Protein AF-A0A1V5V304-F1 (afdb_monomer)

Foldseek 3Di:
DLVVLVVVCVVPVQPLCSLQVVLVVCVLVVVNVSNLVSLVSSCVSVVLDLRSLQSQLCSCCQQVVNLVSNLVSLVSSQVNDDPNRHDLLSSLLSCLLVVVLVSSLVSLVVVLVVDPDPVSNVVSLVSNLLSVQSNLQVLQQVLQVVVCVVPVDGDQFSVSSCVVVSDVDQDQRSVRWHWGADPVGIATVVGPHDCVSVVSNVVNVPDPNNDPPDD

Secondary structure (DSSP, 8-state):
-HHHHHHHHHH-TT-HHHHHHHHHHHHHTT-HHHHHHHHHHHHHH-TT-HHHHHHHHHHIIIII--HHHHHHHHHHHHHS-STTPPPHHHHHHHHHHTT-HHHHHHHHHHHHHH-SSHHHHHHHHHHHHHHHHHHHHHHHHHHHHHHHHHHSS--SSHHHHHHTTSSSSPPPPTTS-EEEEETTEEEEES----THHHHHHHHHHHS-TT-----

Solvent-accessible surface area (backbone atoms only — not comparable to full-atom values): 11497 Å² total; per-residue (Å²): 114,67,68,65,46,49,51,51,41,70,78,39,55,72,51,61,64,52,26,41,56,44,20,51,52,30,41,77,69,73,37,45,71,59,14,49,56,43,28,54,52,34,34,72,61,34,78,67,43,11,54,39,26,31,48,50,9,48,46,25,31,74,74,70,66,35,22,56,59,13,16,55,24,20,45,57,0,36,75,23,73,59,97,47,27,38,51,72,66,57,24,28,49,28,14,43,49,53,67,37,41,68,61,17,42,52,53,39,53,57,48,40,74,67,41,89,47,69,67,61,27,52,53,40,52,51,50,40,38,46,49,51,52,52,45,50,33,56,52,49,35,52,35,36,52,52,43,22,74,76,69,79,43,71,60,86,40,58,64,52,35,30,77,68,66,62,34,95,60,76,80,82,45,80,86,75,42,43,74,45,58,55,96,92,40,48,47,50,45,72,77,70,78,64,64,62,49,60,48,59,50,47,54,55,76,69,48,63,88,83,63,79,78,80,128

pLDDT: mean 91.26, std 11.8, range [39.0, 98.0]

Radius of gyration: 20.98 Å; Cα contacts (8 Å, |Δi|>4): 293; chains: 1; bounding box: 51×36×59 Å

Nearest PDB structures (foldseek):
  6gmh-assembly1_Q  TM=4.542E-01  e=7.356E-02  Homo sapiens
  7xn7-assembly1_q  TM=4.681E-01  e=1.237E-01  Komagataella phaffii
  5g05-assembly1_C  TM=6.945E-01  e=1.254E+00  Homo sapiens
  8qoy-assembly1_A  TM=4.494E-01  e=3.184E-01  Actinobacillus pleuropneumoniae
  7dhg-assembly1_C  TM=3.887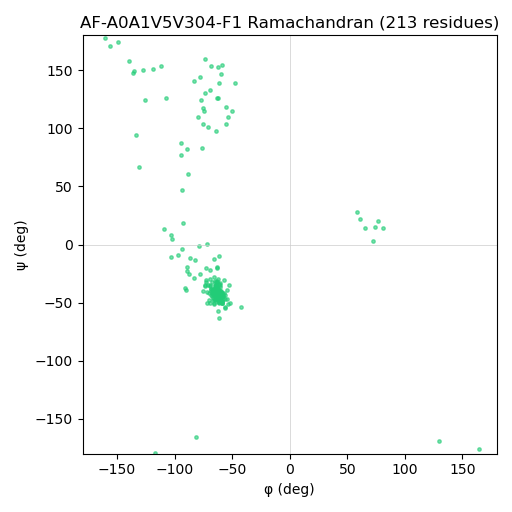E-01  e=3.338E-01  Homo sapiens

Mean predicted aligned error: 5.44 Å

Structure (mmCIF, N/CA/C/O backbone):
data_AF-A0A1V5V304-F1
#
_entry.id   AF-A0A1V5V304-F1
#
loop_
_atom_site.group_PDB
_atom_site.id
_atom_site.type_symbol
_atom_site.label_atom_id
_atom_site.label_alt_id
_atom_site.label_comp_id
_atom_site.label_asym_id
_atom_site.label_entity_id
_atom_site.label_seq_id
_atom_site.pdbx_PDB_ins_code
_atom_site.Cartn_x
_atom_site.Cartn_y
_atom_site.Cartn_z
_atom_site.occupancy
_atom_site.B_iso_or_equiv
_atom_site.auth_seq_id
_atom_site.auth_comp_id
_atom_site.auth_asym_id
_atom_site.auth_atom_id
_atom_site.pdbx_PDB_model_num
ATOM 1 N N . MET A 1 1 ? -0.910 3.419 -32.491 1.00 86.88 1 MET A N 1
ATOM 2 C CA . MET A 1 1 ? 0.316 3.890 -31.806 1.00 86.88 1 MET A CA 1
ATOM 3 C C . MET A 1 1 ? 1.169 2.722 -31.318 1.00 86.88 1 MET A C 1
ATOM 5 O O . MET A 1 1 ? 2.349 2.679 -31.651 1.00 86.88 1 MET A O 1
ATOM 9 N N . TYR A 1 2 ? 0.567 1.756 -30.618 1.00 91.44 2 TYR A N 1
ATOM 10 C CA . TYR A 1 2 ? 1.216 0.545 -30.099 1.00 91.44 2 TYR A CA 1
ATOM 11 C C . TYR A 1 2 ? 2.208 -0.142 -31.060 1.00 91.44 2 TYR A C 1
ATOM 13 O O . TYR A 1 2 ? 3.367 -0.315 -30.699 1.00 91.44 2 TYR A O 1
ATOM 21 N N . GLU A 1 3 ? 1.807 -0.468 -32.296 1.00 93.31 3 GLU A N 1
ATOM 22 C CA . GLU A 1 3 ? 2.676 -1.211 -33.230 1.00 93.31 3 GLU A CA 1
ATOM 23 C C . GLU A 1 3 ? 3.990 -0.491 -33.571 1.00 93.31 3 GLU A C 1
ATOM 25 O O . GLU A 1 3 ? 5.026 -1.137 -33.701 1.00 93.31 3 GLU A O 1
ATOM 30 N N . LEU A 1 4 ? 3.983 0.843 -33.660 1.00 92.19 4 LEU A N 1
ATOM 31 C CA . LEU A 1 4 ? 5.202 1.612 -33.936 1.00 92.19 4 LEU A CA 1
ATOM 32 C C . LEU A 1 4 ? 6.186 1.522 -32.767 1.00 92.19 4 LEU A C 1
ATOM 34 O O . LEU A 1 4 ? 7.375 1.290 -32.972 1.00 92.19 4 LEU A O 1
ATOM 38 N N . ILE A 1 5 ? 5.683 1.656 -31.538 1.00 92.56 5 ILE A N 1
ATOM 39 C CA . ILE A 1 5 ? 6.494 1.505 -30.324 1.00 92.56 5 ILE A CA 1
ATOM 40 C C . ILE A 1 5 ? 7.006 0.067 -30.220 1.00 92.56 5 ILE A C 1
ATOM 42 O O . ILE A 1 5 ? 8.185 -0.163 -29.959 1.00 92.56 5 ILE A O 1
ATOM 46 N N . ARG A 1 6 ? 6.139 -0.912 -30.492 1.00 92.25 6 ARG A N 1
ATOM 47 C CA . ARG A 1 6 ? 6.492 -2.329 -30.467 1.00 92.25 6 ARG A CA 1
ATOM 48 C C . ARG A 1 6 ? 7.610 -2.654 -31.460 1.00 92.25 6 ARG A C 1
ATOM 50 O O . ARG A 1 6 ? 8.532 -3.380 -31.099 1.00 92.25 6 ARG A O 1
ATOM 57 N N . MET A 1 7 ? 7.601 -2.082 -32.664 1.00 95.44 7 MET A N 1
ATOM 58 C CA . MET A 1 7 ? 8.709 -2.240 -33.617 1.00 95.44 7 MET A CA 1
ATOM 59 C C . MET A 1 7 ? 10.042 -1.745 -33.045 1.00 95.44 7 MET A C 1
ATOM 61 O O . MET A 1 7 ? 11.044 -2.443 -33.181 1.00 95.44 7 MET A O 1
ATOM 65 N N . VAL A 1 8 ? 10.060 -0.602 -32.348 1.00 95.25 8 VAL A N 1
ATOM 66 C CA . VAL A 1 8 ? 11.274 -0.109 -31.668 1.00 95.25 8 VAL A CA 1
ATOM 67 C C . VAL A 1 8 ? 11.771 -1.128 -30.641 1.0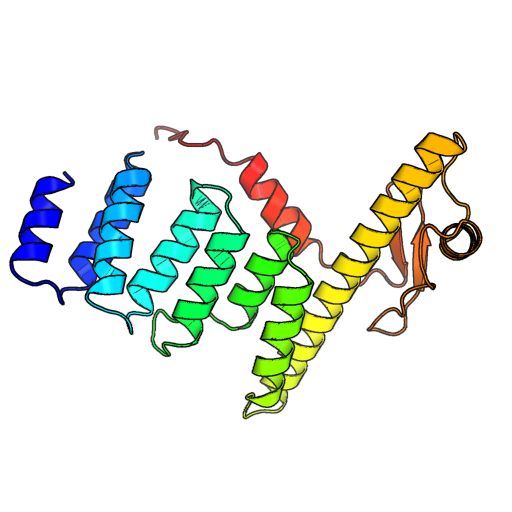0 95.25 8 VAL A C 1
ATOM 69 O O . VAL A 1 8 ? 12.955 -1.446 -30.631 1.00 95.25 8 VAL A O 1
ATOM 72 N N . THR A 1 9 ? 10.872 -1.709 -29.841 1.00 95.19 9 THR A N 1
ATOM 73 C CA . THR A 1 9 ? 11.240 -2.722 -28.831 1.00 95.19 9 THR A CA 1
ATOM 74 C C . THR A 1 9 ? 11.689 -4.061 -29.422 1.00 95.19 9 THR A C 1
ATOM 76 O O . THR A 1 9 ? 12.387 -4.820 -28.763 1.00 95.19 9 THR A O 1
ATOM 79 N N . ILE A 1 10 ? 11.304 -4.373 -30.664 1.00 95.62 10 ILE A N 1
ATOM 80 C CA . ILE A 1 10 ? 11.817 -5.547 -31.384 1.00 95.62 10 ILE A CA 1
ATOM 81 C C . ILE A 1 10 ? 13.243 -5.281 -31.878 1.00 95.62 10 ILE A C 1
ATOM 83 O O . ILE A 1 10 ? 14.080 -6.179 -31.828 1.00 95.62 10 ILE A O 1
ATOM 87 N N . LEU A 1 11 ? 13.515 -4.062 -32.356 1.00 97.19 11 LEU A N 1
ATOM 88 C CA . LEU A 1 11 ? 14.837 -3.662 -32.841 1.00 97.19 11 LEU A CA 1
ATOM 89 C C . LEU A 1 11 ? 15.856 -3.542 -31.702 1.00 97.19 11 LEU A C 1
ATOM 91 O O . LEU A 1 11 ? 16.985 -3.999 -31.853 1.00 97.19 11 LEU A O 1
ATOM 95 N N . ASP A 1 12 ? 15.450 -2.964 -30.572 1.00 97.44 12 ASP A N 1
ATOM 96 C CA . ASP A 1 12 ? 16.246 -2.907 -29.346 1.00 97.44 12 ASP A CA 1
ATOM 97 C C . ASP A 1 12 ? 15.388 -3.298 -28.127 1.00 97.44 12 ASP A C 1
ATOM 99 O O . ASP A 1 12 ? 14.716 -2.452 -27.523 1.00 97.44 12 ASP A O 1
ATOM 103 N N . PRO A 1 13 ? 15.416 -4.584 -27.727 1.00 97.50 13 PRO A N 1
ATOM 104 C CA . PRO A 1 13 ? 14.671 -5.068 -26.568 1.00 97.50 13 PRO A CA 1
ATOM 105 C C . PRO A 1 13 ? 15.101 -4.447 -25.239 1.00 97.50 13 PRO A C 1
ATOM 107 O O . PRO A 1 13 ? 14.323 -4.495 -24.281 1.00 97.50 13 PRO A O 1
ATOM 110 N N . THR A 1 14 ? 16.301 -3.865 -25.169 1.00 97.00 14 THR A N 1
ATOM 111 C CA . THR A 1 14 ? 16.865 -3.279 -23.946 1.00 97.00 14 THR A CA 1
ATOM 112 C C . THR A 1 14 ? 16.587 -1.785 -23.801 1.00 97.00 14 THR A C 1
ATOM 114 O O . THR A 1 14 ? 16.904 -1.179 -22.778 1.00 97.00 14 THR A O 1
ATOM 117 N N . PHE A 1 15 ? 15.952 -1.168 -24.800 1.00 97.12 15 PHE A N 1
ATOM 118 C CA . PHE A 1 15 ? 15.656 0.257 -24.779 1.00 97.12 15 PHE A CA 1
ATOM 119 C C . PHE A 1 15 ? 14.468 0.588 -23.858 1.00 97.12 15 PHE A C 1
ATOM 121 O O . PHE A 1 15 ? 13.326 0.751 -24.295 1.00 97.12 15 PHE A O 1
ATOM 128 N N . GLU A 1 16 ? 14.744 0.713 -22.556 1.00 96.12 16 GLU A N 1
ATOM 129 C CA . GLU A 1 16 ? 13.742 0.897 -21.493 1.00 96.12 16 GLU A CA 1
ATOM 130 C C . GLU A 1 16 ? 12.767 2.065 -21.740 1.00 96.12 16 GLU A C 1
ATOM 132 O O . GLU A 1 16 ? 11.582 1.970 -21.416 1.00 96.12 16 GLU A O 1
ATOM 137 N N . TYR A 1 17 ? 13.236 3.159 -22.350 1.00 96.75 17 TYR A N 1
ATOM 138 C CA . TYR A 1 17 ? 12.421 4.349 -22.613 1.00 96.75 17 TYR A CA 1
ATOM 139 C C . TYR A 1 17 ? 11.268 4.100 -23.589 1.00 96.75 17 TYR A C 1
ATOM 141 O O . TYR A 1 17 ? 10.221 4.735 -23.443 1.00 96.75 17 TYR A O 1
ATOM 149 N N . ALA A 1 18 ? 11.419 3.177 -24.547 1.00 97.19 18 ALA A N 1
ATOM 150 C CA . ALA A 1 18 ? 10.323 2.811 -25.443 1.00 97.19 18 ALA A CA 1
ATOM 151 C C . ALA A 1 18 ? 9.185 2.127 -24.677 1.00 97.19 18 ALA A C 1
ATOM 153 O O . ALA A 1 18 ? 8.018 2.428 -24.923 1.00 97.19 18 ALA A O 1
ATOM 154 N N . TYR A 1 19 ? 9.512 1.272 -23.705 1.00 97.69 19 TYR A N 1
ATOM 155 C CA . TYR A 1 19 ? 8.509 0.649 -22.845 1.00 97.69 19 TYR A CA 1
ATOM 156 C C . TYR A 1 19 ? 7.888 1.662 -21.888 1.00 97.69 19 TYR A C 1
ATOM 158 O O . TYR A 1 19 ? 6.666 1.738 -21.806 1.00 97.69 19 TYR A O 1
ATOM 166 N N . TYR A 1 20 ? 8.706 2.472 -21.206 1.00 96.81 20 TYR A N 1
ATOM 167 C CA . TYR A 1 20 ? 8.228 3.453 -20.230 1.00 96.81 20 TYR A CA 1
ATOM 168 C C . TYR A 1 20 ? 7.317 4.501 -20.874 1.00 96.81 20 TYR A C 1
ATOM 170 O O . TYR A 1 20 ? 6.128 4.550 -20.577 1.00 96.81 20 TYR A O 1
ATOM 178 N N . TYR A 1 21 ? 7.834 5.307 -21.806 1.00 96.69 21 TYR A N 1
ATOM 179 C CA . TYR A 1 21 ? 7.033 6.373 -22.412 1.00 96.69 21 TYR A CA 1
ATOM 180 C C . TYR A 1 21 ? 5.928 5.817 -23.302 1.00 96.69 21 TYR A C 1
ATOM 182 O O . TYR A 1 21 ? 4.834 6.375 -23.330 1.00 96.69 21 TYR A O 1
ATOM 190 N N . GLY A 1 22 ? 6.193 4.710 -23.997 1.00 96.94 22 GLY A N 1
ATOM 191 C CA . GLY A 1 22 ? 5.198 4.064 -24.836 1.00 96.94 22 GLY A CA 1
ATOM 192 C C . GLY A 1 22 ? 3.991 3.587 -24.042 1.00 96.94 22 GLY A C 1
ATOM 193 O O . GLY A 1 22 ? 2.866 3.928 -24.391 1.00 96.94 22 GLY A O 1
ATOM 194 N N . SER A 1 23 ? 4.209 2.855 -22.948 1.00 96.75 23 SER A N 1
ATOM 195 C CA . SER A 1 23 ? 3.108 2.386 -22.097 1.00 96.75 23 SER A CA 1
ATOM 196 C C . SER A 1 23 ? 2.388 3.535 -21.403 1.00 96.75 23 SER A C 1
ATOM 198 O O . SER A 1 23 ? 1.163 3.536 -21.368 1.00 96.75 23 SER A O 1
ATOM 200 N N . THR A 1 24 ? 3.110 4.558 -20.941 1.00 95.69 24 THR A N 1
ATOM 201 C CA . THR A 1 24 ? 2.491 5.748 -20.351 1.00 95.69 24 THR A CA 1
ATOM 202 C C . THR A 1 24 ? 1.552 6.428 -21.340 1.00 95.69 24 THR A C 1
ATOM 204 O O . THR A 1 24 ? 0.394 6.664 -21.008 1.00 95.69 24 THR A O 1
ATOM 207 N N . LEU A 1 25 ? 2.002 6.697 -22.570 1.00 95.75 25 LEU A N 1
ATOM 208 C CA . LEU A 1 25 ? 1.153 7.306 -23.600 1.00 95.75 25 LEU A CA 1
ATOM 209 C C . LEU A 1 25 ? -0.077 6.446 -23.908 1.00 95.75 25 LEU A C 1
ATOM 211 O O . LEU A 1 25 ? -1.182 6.976 -23.952 1.00 95.75 25 LEU A O 1
ATOM 215 N N . LEU A 1 26 ? 0.099 5.129 -24.049 1.00 95.69 26 LEU A N 1
ATOM 216 C CA . LEU A 1 26 ? -1.009 4.192 -24.269 1.00 95.69 26 LEU A CA 1
ATOM 217 C C . LEU A 1 26 ? -2.030 4.238 -23.122 1.00 95.69 26 LEU A C 1
ATOM 219 O O . LEU A 1 26 ? -3.227 4.296 -23.379 1.00 95.69 26 LEU A O 1
ATOM 223 N N . ALA A 1 27 ? -1.581 4.271 -21.865 1.00 94.06 27 ALA A N 1
ATOM 224 C CA . ALA A 1 27 ? -2.473 4.337 -20.708 1.00 94.06 27 ALA A CA 1
ATOM 225 C C . ALA A 1 27 ? -3.297 5.639 -20.677 1.00 94.06 27 ALA A C 1
ATOM 227 O O . ALA A 1 27 ? -4.497 5.605 -20.405 1.00 94.06 27 ALA A O 1
ATOM 228 N N . TRP A 1 28 ? -2.678 6.778 -21.009 1.00 92.81 28 TRP A N 1
ATOM 229 C CA . TRP A 1 28 ? -3.361 8.077 -21.094 1.00 92.81 28 TRP A CA 1
ATOM 230 C C . TRP A 1 28 ? -4.288 8.223 -22.309 1.00 92.81 28 TRP A C 1
ATOM 232 O O . TRP A 1 28 ? -5.179 9.075 -22.285 1.00 92.81 28 TRP A O 1
ATOM 242 N N . ASP A 1 29 ? -4.095 7.407 -23.344 1.00 93.81 29 ASP A N 1
ATOM 243 C CA . ASP A 1 29 ? -4.989 7.286 -24.501 1.00 93.81 29 ASP A CA 1
ATOM 244 C C . ASP A 1 29 ? -6.032 6.165 -24.326 1.00 93.81 29 ASP A C 1
ATOM 246 O O . ASP A 1 29 ? -6.646 5.727 -25.295 1.00 93.81 29 ASP A O 1
ATOM 250 N N . GLU A 1 30 ? -6.267 5.723 -23.084 1.00 91.62 30 GLU A N 1
ATOM 251 C CA . GLU A 1 30 ? -7.270 4.711 -22.714 1.00 91.62 30 GLU A CA 1
ATOM 252 C C . GLU A 1 30 ? -6.985 3.298 -23.277 1.00 91.62 30 GLU A C 1
ATOM 254 O O . GLU A 1 30 ? -7.821 2.400 -23.189 1.00 91.62 30 GLU A O 1
ATOM 259 N N . GLU A 1 31 ? -5.767 3.040 -23.765 1.00 95.50 31 GLU A N 1
ATOM 260 C CA . GLU A 1 31 ? -5.283 1.730 -24.226 1.00 95.50 31 GLU A CA 1
ATOM 261 C C . GLU A 1 31 ? -4.555 0.965 -23.097 1.00 95.50 31 GLU A C 1
ATOM 263 O O . GLU A 1 31 ? -3.457 0.429 -23.278 1.00 95.50 31 GLU A O 1
ATOM 268 N N . LEU A 1 32 ? -5.157 0.909 -21.901 1.00 95.00 32 LEU A N 1
ATOM 269 C CA . LEU A 1 32 ? -4.506 0.408 -20.680 1.00 95.00 32 LEU A CA 1
ATOM 270 C C . LEU A 1 32 ? -3.980 -1.032 -20.808 1.00 95.00 32 LEU A C 1
ATOM 272 O O . LEU A 1 32 ? -2.863 -1.319 -20.387 1.00 95.00 32 LEU A O 1
ATOM 276 N N . GLU A 1 33 ? -4.735 -1.938 -21.428 1.00 96.31 33 GLU A N 1
ATOM 277 C CA . GLU A 1 33 ? -4.287 -3.328 -21.602 1.00 96.31 33 GLU A CA 1
ATOM 278 C C . GLU A 1 33 ? -3.049 -3.434 -22.505 1.00 96.31 33 GLU A C 1
ATOM 280 O O . GLU A 1 33 ? -2.144 -4.227 -22.239 1.00 96.31 33 GLU A O 1
ATOM 285 N N . LEU A 1 34 ? -2.955 -2.591 -23.540 1.00 97.44 34 LEU A N 1
ATOM 286 C CA . LEU A 1 34 ? -1.771 -2.529 -24.399 1.00 97.44 34 LEU A CA 1
ATOM 287 C C . LEU A 1 34 ? -0.583 -1.899 -23.667 1.00 97.44 34 LEU A C 1
ATOM 289 O O . LEU A 1 34 ? 0.555 -2.329 -23.871 1.00 97.44 34 LEU A O 1
ATOM 293 N N . ALA A 1 35 ? -0.837 -0.925 -22.790 1.00 97.44 35 ALA A N 1
ATOM 294 C CA . ALA A 1 35 ? 0.179 -0.345 -21.919 1.00 97.44 35 ALA A CA 1
ATOM 295 C C . ALA A 1 35 ? 0.793 -1.394 -20.978 1.00 97.44 35 ALA A C 1
ATOM 297 O O . ALA A 1 35 ? 2.021 -1.493 -20.896 1.00 97.44 35 ALA A O 1
ATOM 298 N N . PHE A 1 36 ? -0.041 -2.215 -20.327 1.00 97.69 36 PHE A N 1
ATOM 299 C CA . PHE A 1 36 ? 0.414 -3.332 -19.492 1.00 97.69 36 PHE A CA 1
ATOM 300 C C . PHE A 1 36 ? 1.181 -4.366 -20.309 1.00 97.69 36 PHE A C 1
ATOM 302 O O . PHE A 1 36 ? 2.311 -4.696 -19.957 1.00 97.69 36 PHE A O 1
ATOM 309 N N . LEU A 1 37 ? 0.631 -4.807 -21.445 1.00 97.38 37 LEU A N 1
ATOM 310 C CA . LEU A 1 37 ? 1.288 -5.782 -22.316 1.00 97.38 37 LEU A CA 1
ATOM 311 C C . LEU A 1 37 ? 2.686 -5.316 -22.751 1.00 97.38 37 LEU A C 1
ATOM 313 O O . LEU A 1 37 ? 3.637 -6.104 -22.742 1.00 97.38 37 LEU A O 1
ATOM 317 N N . LEU A 1 38 ? 2.818 -4.039 -23.124 1.00 98.00 38 LEU A N 1
ATOM 318 C CA . LEU A 1 38 ? 4.097 -3.443 -23.501 1.00 98.00 38 LEU A CA 1
ATOM 319 C C . LEU A 1 38 ? 5.060 -3.397 -22.310 1.00 98.00 38 LEU A C 1
ATOM 321 O O . LEU A 1 38 ? 6.194 -3.856 -22.429 1.00 98.00 38 LEU A O 1
ATOM 325 N N . SER A 1 39 ? 4.625 -2.873 -21.164 1.00 97.56 39 SER A N 1
ATOM 326 C CA . SER A 1 39 ? 5.486 -2.731 -19.986 1.00 97.56 39 SER A CA 1
ATOM 327 C C . SER A 1 39 ? 5.914 -4.065 -19.384 1.00 97.56 39 SER A C 1
ATOM 329 O O . SER A 1 39 ? 7.074 -4.214 -19.012 1.00 97.56 39 SER A O 1
ATOM 331 N N . GLU A 1 40 ? 5.041 -5.068 -19.336 1.00 97.69 40 GLU A N 1
ATOM 332 C CA . GLU A 1 40 ? 5.411 -6.414 -18.892 1.00 97.69 40 GLU A CA 1
ATOM 333 C C . GLU A 1 40 ? 6.433 -7.061 -19.830 1.00 97.69 40 GLU A C 1
ATOM 335 O O . GLU A 1 40 ? 7.367 -7.720 -19.370 1.00 97.69 40 GLU A O 1
ATOM 340 N N . ALA A 1 41 ? 6.296 -6.864 -21.147 1.00 97.62 41 ALA A N 1
ATOM 341 C CA . ALA A 1 41 ? 7.326 -7.281 -22.096 1.00 97.62 41 ALA A CA 1
ATOM 342 C C . ALA A 1 41 ? 8.648 -6.544 -21.833 1.00 97.62 41 ALA A C 1
ATOM 344 O O . ALA A 1 41 ? 9.709 -7.170 -21.826 1.00 97.62 41 ALA A O 1
ATOM 345 N N . GLY A 1 42 ? 8.571 -5.248 -21.529 1.00 97.38 42 GLY A N 1
ATOM 346 C CA . GLY A 1 42 ? 9.708 -4.435 -21.116 1.00 97.38 42 GLY A CA 1
ATOM 347 C C . GLY A 1 42 ? 10.407 -4.975 -19.880 1.00 97.38 42 GLY A C 1
ATOM 348 O O . GLY A 1 42 ? 11.625 -5.120 -19.901 1.00 97.38 42 GLY A O 1
ATOM 349 N N . LEU A 1 43 ? 9.658 -5.341 -18.839 1.00 96.81 43 LEU A N 1
ATOM 350 C CA . LEU A 1 43 ? 10.210 -5.885 -17.600 1.00 96.81 43 LEU A CA 1
ATOM 351 C C . LEU A 1 43 ? 10.800 -7.287 -17.808 1.00 96.81 43 LEU A C 1
ATOM 353 O O . LEU A 1 43 ? 11.836 -7.598 -17.231 1.00 96.81 43 LEU A O 1
ATOM 357 N N . ARG A 1 44 ? 10.209 -8.121 -18.676 1.00 97.31 44 ARG A N 1
ATOM 358 C CA . ARG A 1 44 ? 10.805 -9.415 -19.066 1.00 97.31 44 ARG A CA 1
ATOM 359 C C . ARG A 1 44 ? 12.157 -9.238 -19.760 1.00 97.31 44 ARG A C 1
ATOM 361 O O . ARG A 1 44 ? 13.085 -9.986 -19.467 1.00 97.31 44 ARG A O 1
ATOM 368 N N . ASN A 1 45 ? 12.272 -8.252 -20.648 1.00 97.62 45 ASN A N 1
ATOM 369 C CA . ASN A 1 45 ? 13.521 -7.956 -21.356 1.00 97.62 45 ASN A CA 1
ATOM 370 C C . ASN A 1 45 ? 14.533 -7.194 -20.482 1.00 97.62 45 ASN A C 1
ATOM 372 O O . ASN A 1 45 ? 15.737 -7.305 -20.696 1.00 97.62 45 ASN A O 1
ATOM 376 N N . ASN A 1 46 ? 14.051 -6.458 -19.477 1.00 96.56 46 ASN A N 1
ATOM 377 C CA . ASN A 1 46 ? 14.839 -5.603 -18.590 1.00 96.56 46 ASN A CA 1
ATOM 378 C C . ASN A 1 46 ? 14.479 -5.882 -17.116 1.00 96.56 46 ASN A C 1
ATOM 380 O O . ASN A 1 46 ? 13.934 -5.009 -16.437 1.00 96.56 46 ASN A O 1
ATOM 384 N N . PRO A 1 47 ? 14.790 -7.078 -16.575 1.00 95.69 47 PRO A N 1
ATOM 385 C CA . PRO A 1 47 ? 14.294 -7.530 -15.265 1.00 95.69 47 PRO A CA 1
ATOM 386 C C . PRO A 1 47 ? 14.800 -6.713 -14.070 1.00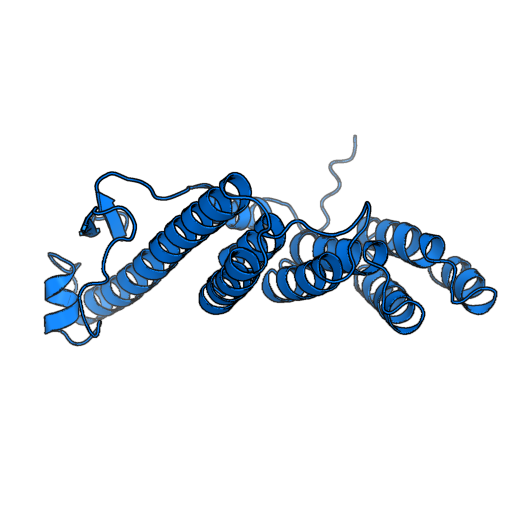 95.69 47 PRO A C 1
ATOM 388 O O . PRO A 1 47 ? 14.287 -6.860 -12.963 1.00 95.69 47 PRO A O 1
ATOM 391 N N . LYS A 1 48 ? 15.807 -5.857 -14.281 1.00 95.44 48 LYS A N 1
ATOM 392 C CA . LYS A 1 48 ? 16.353 -4.945 -13.268 1.00 95.44 48 LYS A CA 1
ATOM 393 C C . LYS A 1 48 ? 15.903 -3.491 -13.442 1.00 95.44 48 LYS A C 1
ATOM 395 O O . LYS A 1 48 ? 16.427 -2.605 -12.773 1.00 95.44 48 LYS A O 1
ATOM 400 N N . SER A 1 49 ? 14.969 -3.222 -14.355 1.00 96.38 49 SER A N 1
ATOM 401 C CA . SER A 1 49 ? 14.486 -1.866 -14.603 1.00 96.38 49 SER A CA 1
ATOM 402 C C . SER A 1 49 ? 13.540 -1.410 -13.494 1.00 96.38 49 SER A C 1
ATOM 404 O O . SER A 1 49 ? 12.358 -1.761 -13.472 1.00 96.38 49 SER A O 1
ATOM 406 N N . ALA A 1 50 ? 14.048 -0.557 -12.604 1.00 97.00 50 ALA A N 1
ATOM 407 C CA . ALA A 1 50 ? 13.218 0.169 -11.645 1.00 97.00 50 ALA A CA 1
ATOM 408 C C . ALA A 1 50 ? 12.214 1.091 -12.355 1.00 97.00 50 ALA A C 1
ATOM 410 O O . ALA A 1 50 ? 11.092 1.264 -11.901 1.00 97.00 50 ALA A O 1
ATOM 411 N N . MET A 1 51 ? 12.605 1.656 -13.503 1.00 96.62 51 MET A N 1
ATOM 412 C CA . MET A 1 51 ? 11.781 2.592 -14.266 1.00 96.62 51 MET A CA 1
ATOM 413 C C . MET A 1 51 ? 10.514 1.925 -14.808 1.00 96.62 51 MET A C 1
ATOM 415 O 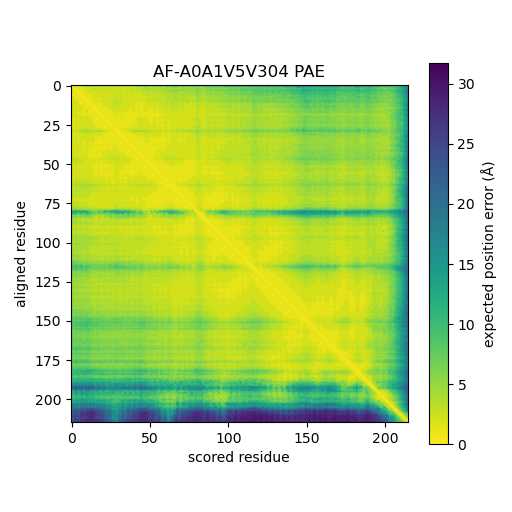O . MET A 1 51 ? 9.416 2.453 -14.635 1.00 96.62 51 MET A O 1
ATOM 419 N N . ILE A 1 52 ? 10.650 0.752 -15.429 1.00 97.56 52 ILE A N 1
ATOM 420 C CA . ILE A 1 52 ? 9.505 0.005 -15.960 1.00 97.56 52 ILE A CA 1
ATOM 421 C C . ILE A 1 52 ? 8.641 -0.528 -14.812 1.00 97.56 52 ILE A C 1
ATOM 423 O O . ILE A 1 52 ? 7.420 -0.400 -14.867 1.00 97.56 52 ILE A O 1
ATOM 427 N N . ALA A 1 53 ? 9.254 -1.069 -13.752 1.00 97.94 53 ALA A N 1
ATOM 428 C CA . ALA A 1 53 ? 8.521 -1.557 -12.584 1.00 97.94 53 ALA A CA 1
ATOM 429 C C . ALA A 1 53 ? 7.744 -0.432 -11.872 1.00 97.94 53 ALA A C 1
ATOM 431 O O . ALA A 1 53 ? 6.565 -0.593 -11.572 1.00 97.94 53 ALA A O 1
ATOM 432 N N . SER A 1 54 ? 8.355 0.739 -11.676 1.00 97.12 54 SER A N 1
ATOM 433 C CA . SER A 1 54 ? 7.684 1.915 -11.108 1.00 97.12 54 SER A CA 1
ATOM 434 C C . SER A 1 54 ? 6.510 2.369 -11.980 1.00 97.12 54 SER A C 1
ATOM 436 O O . SER A 1 54 ? 5.438 2.668 -11.459 1.00 97.12 54 SER A O 1
ATOM 438 N N . ASN A 1 55 ? 6.651 2.338 -13.310 1.00 97.31 55 ASN A N 1
ATOM 439 C CA . ASN A 1 55 ? 5.542 2.679 -14.200 1.00 97.31 55 ASN A CA 1
ATOM 440 C C . ASN A 1 55 ? 4.395 1.667 -14.131 1.00 97.31 55 ASN A C 1
ATOM 442 O O . ASN A 1 55 ? 3.231 2.057 -14.114 1.00 97.31 55 ASN A O 1
ATOM 446 N N . LEU A 1 56 ? 4.711 0.369 -14.068 1.00 97.94 56 LEU A N 1
ATOM 447 C CA . LEU A 1 56 ? 3.712 -0.681 -13.853 1.00 97.94 56 LEU A CA 1
ATOM 448 C C . LEU A 1 56 ? 2.977 -0.476 -12.530 1.00 97.94 56 LEU A C 1
ATOM 450 O O . LEU A 1 56 ? 1.751 -0.561 -12.515 1.00 97.94 56 LEU A O 1
ATOM 454 N N . SER A 1 57 ? 3.691 -0.133 -11.454 1.00 97.62 57 SER A N 1
ATOM 455 C CA . SER A 1 57 ? 3.076 0.236 -10.175 1.00 97.62 57 SER A CA 1
ATOM 456 C C . SER A 1 57 ? 2.103 1.400 -10.340 1.00 97.62 57 SER A C 1
ATOM 458 O O . SER A 1 57 ? 0.917 1.257 -10.032 1.00 97.62 57 SER A O 1
ATOM 460 N N . PHE A 1 58 ? 2.579 2.510 -10.913 1.00 95.69 58 PHE A N 1
ATOM 461 C CA . PHE A 1 58 ? 1.770 3.698 -11.162 1.00 95.69 58 PHE A CA 1
ATOM 462 C C . PHE A 1 58 ? 0.502 3.368 -11.941 1.00 95.69 58 PHE A C 1
ATOM 464 O O . PHE A 1 58 ? -0.594 3.699 -11.500 1.00 95.69 58 PHE A O 1
ATOM 471 N N . MET A 1 59 ? 0.622 2.667 -13.070 1.00 96.06 59 MET A N 1
ATOM 472 C CA . MET A 1 59 ? -0.539 2.334 -13.890 1.00 96.06 59 MET A CA 1
ATOM 473 C C . MET A 1 59 ? -1.527 1.407 -13.170 1.00 96.06 59 MET A C 1
ATOM 475 O O . MET A 1 59 ? -2.739 1.545 -13.353 1.00 96.06 59 MET A O 1
ATOM 479 N N . SER A 1 60 ? -1.016 0.493 -12.341 1.00 95.50 60 SER A N 1
ATOM 480 C CA . SER A 1 60 ? -1.813 -0.451 -11.549 1.00 95.50 60 SER A CA 1
ATOM 481 C C . SER A 1 60 ? -2.708 0.270 -10.563 1.00 95.50 60 SER A C 1
ATOM 483 O O . SER A 1 60 ? -3.932 0.141 -10.643 1.00 95.50 60 SER A O 1
ATOM 485 N N . TYR A 1 61 ? -2.129 1.087 -9.683 1.00 92.88 61 TYR A N 1
ATOM 486 C CA . TYR A 1 61 ? -2.962 1.799 -8.731 1.00 92.88 61 TYR A CA 1
ATOM 487 C C . TYR A 1 61 ? -3.751 2.896 -9.450 1.00 92.88 61 TYR A C 1
ATOM 489 O O . TYR A 1 61 ? -4.967 2.920 -9.332 1.00 92.88 61 TYR A O 1
ATOM 497 N N . TYR A 1 62 ? -3.125 3.755 -10.256 1.00 91.50 62 TYR A N 1
ATOM 498 C CA . TYR A 1 62 ? -3.762 4.974 -10.763 1.00 91.50 62 TYR A CA 1
ATOM 499 C C . TYR A 1 62 ? -4.880 4.719 -11.783 1.00 91.50 62 TYR A C 1
ATOM 501 O O . TYR A 1 62 ? -5.975 5.258 -11.629 1.00 91.50 62 TYR A O 1
ATOM 509 N N . PHE A 1 63 ? -4.635 3.909 -12.821 1.00 91.50 63 PHE A N 1
ATOM 510 C CA . PHE A 1 63 ? -5.628 3.683 -13.882 1.00 91.50 63 PHE A CA 1
ATOM 511 C C . PHE A 1 63 ? -6.548 2.498 -13.589 1.00 91.50 63 PHE A C 1
ATOM 513 O O . PHE A 1 63 ? -7.743 2.559 -13.888 1.00 91.50 63 PHE A O 1
ATOM 520 N N . ARG A 1 64 ? -6.009 1.408 -13.026 1.00 89.81 64 ARG A N 1
ATOM 521 C CA . ARG A 1 64 ? -6.784 0.181 -12.777 1.00 89.81 64 ARG A CA 1
ATOM 522 C C . ARG A 1 64 ? -7.467 0.175 -11.404 1.00 89.81 64 ARG A C 1
ATOM 524 O O . ARG A 1 64 ? -8.484 -0.501 -11.251 1.00 89.81 64 ARG A O 1
ATOM 531 N N . GLY A 1 65 ? -6.970 0.953 -10.441 1.00 90.25 65 GLY A N 1
ATOM 532 C CA . GLY A 1 65 ? -7.424 0.914 -9.046 1.00 90.25 65 GLY A CA 1
ATOM 533 C C . GLY A 1 65 ? -6.927 -0.316 -8.283 1.00 90.25 65 GLY A C 1
ATOM 534 O O . GLY A 1 65 ? -7.469 -0.657 -7.233 1.00 90.25 65 GLY A O 1
ATOM 535 N N . ASP A 1 66 ? -5.927 -1.009 -8.830 1.00 93.50 66 ASP A N 1
ATOM 536 C CA . ASP A 1 66 ? -5.370 -2.240 -8.282 1.00 93.50 66 ASP A CA 1
ATOM 537 C C . ASP A 1 66 ? -4.152 -1.915 -7.409 1.00 93.50 66 ASP A C 1
ATOM 539 O O . ASP A 1 66 ? -3.008 -1.844 -7.867 1.00 93.50 66 ASP A O 1
ATOM 543 N N . TRP A 1 67 ? -4.432 -1.646 -6.136 1.00 93.62 67 TRP A N 1
ATOM 544 C CA . TRP A 1 67 ? -3.429 -1.304 -5.130 1.00 93.62 67 TRP A CA 1
ATOM 545 C C . TRP A 1 67 ? -2.497 -2.466 -4.790 1.00 93.62 67 TRP A C 1
ATOM 547 O O . TRP A 1 67 ? -1.330 -2.235 -4.488 1.00 93.62 67 TRP A O 1
ATOM 557 N N . GLU A 1 68 ? -2.997 -3.702 -4.845 1.00 92.88 68 GLU A N 1
ATOM 558 C CA . GLU A 1 68 ? -2.198 -4.898 -4.578 1.00 92.88 68 GLU A CA 1
ATOM 559 C C . GLU A 1 68 ? -1.127 -5.070 -5.653 1.00 92.88 68 GLU A C 1
ATOM 561 O O . GLU A 1 68 ? 0.063 -5.156 -5.342 1.00 92.88 68 GLU A O 1
ATOM 566 N N . MET A 1 69 ? -1.537 -5.018 -6.922 1.00 95.81 69 MET A N 1
ATOM 567 C CA . MET A 1 69 ? -0.613 -5.066 -8.050 1.00 95.81 69 MET A CA 1
ATOM 568 C C . MET A 1 69 ? 0.318 -3.843 -8.064 1.00 95.81 69 MET A C 1
ATOM 570 O O . MET A 1 69 ? 1.506 -3.976 -8.366 1.00 95.81 69 MET A O 1
ATOM 574 N N . GLY A 1 70 ? -0.189 -2.667 -7.674 1.00 96.88 70 GLY A N 1
ATOM 575 C CA . GLY A 1 70 ? 0.616 -1.462 -7.458 1.00 96.88 70 GLY A CA 1
ATOM 576 C C . GLY A 1 70 ? 1.747 -1.686 -6.453 1.00 96.88 70 GLY A C 1
ATOM 577 O O . GLY A 1 70 ? 2.915 -1.481 -6.782 1.00 96.88 70 GLY A O 1
ATOM 578 N N . GLY A 1 71 ? 1.416 -2.176 -5.255 1.00 97.19 71 GLY A N 1
ATOM 579 C CA . GLY A 1 71 ? 2.389 -2.501 -4.209 1.00 97.19 71 GLY A CA 1
ATOM 580 C C . GLY A 1 71 ? 3.424 -3.528 -4.671 1.00 97.19 71 GLY A C 1
ATOM 581 O O . GLY A 1 71 ? 4.622 -3.307 -4.501 1.00 97.19 71 GLY A O 1
ATOM 582 N N . MET A 1 72 ? 2.991 -4.590 -5.359 1.00 97.38 72 MET A N 1
ATOM 583 C CA . MET A 1 72 ? 3.885 -5.626 -5.891 1.00 97.38 72 MET A CA 1
ATOM 584 C C . MET A 1 72 ? 4.925 -5.058 -6.869 1.00 97.38 72 MET A C 1
ATOM 586 O O . MET A 1 72 ? 6.120 -5.345 -6.755 1.00 97.38 72 MET A O 1
ATOM 590 N N . TYR A 1 73 ? 4.506 -4.241 -7.839 1.00 97.81 73 TYR A N 1
ATOM 591 C CA . TYR A 1 73 ? 5.443 -3.641 -8.791 1.00 97.81 73 TYR A CA 1
ATOM 592 C C . TYR A 1 73 ? 6.306 -2.542 -8.163 1.00 97.81 73 TYR A C 1
ATOM 594 O O . TYR A 1 73 ? 7.474 -2.405 -8.539 1.00 97.81 73 TYR A O 1
ATOM 602 N N . ALA A 1 74 ? 5.781 -1.799 -7.184 1.00 97.81 74 ALA A N 1
ATOM 603 C CA . ALA A 1 74 ? 6.570 -0.842 -6.412 1.00 97.81 74 ALA A CA 1
ATOM 604 C C . ALA A 1 74 ? 7.676 -1.566 -5.641 1.00 97.81 74 ALA A C 1
ATOM 606 O O . ALA A 1 74 ? 8.816 -1.112 -5.621 1.00 97.81 74 ALA A O 1
ATOM 607 N N . GLU A 1 75 ? 7.381 -2.731 -5.071 1.00 97.19 75 GLU A N 1
ATOM 608 C CA . GLU A 1 75 ? 8.368 -3.550 -4.378 1.00 97.19 75 GLU A CA 1
ATOM 609 C C . GLU A 1 75 ? 9.458 -4.058 -5.337 1.00 97.19 75 GLU A C 1
ATOM 611 O O . GLU A 1 75 ? 10.649 -3.977 -5.028 1.00 97.19 75 GLU A O 1
ATOM 616 N N . ILE A 1 76 ? 9.083 -4.517 -6.539 1.00 96.50 76 ILE A N 1
ATOM 617 C CA . ILE A 1 76 ? 10.049 -4.874 -7.595 1.00 96.50 76 ILE A CA 1
ATOM 618 C C . ILE A 1 76 ? 10.920 -3.664 -7.960 1.00 96.50 76 ILE A C 1
ATOM 620 O O . ILE A 1 76 ? 12.134 -3.807 -8.130 1.00 96.50 76 ILE A O 1
ATOM 624 N N . SER A 1 77 ? 10.323 -2.476 -8.061 1.00 97.31 77 SER A N 1
ATOM 625 C CA . SER A 1 77 ? 11.041 -1.226 -8.316 1.00 97.31 77 SER A CA 1
ATOM 626 C C . SER A 1 77 ? 12.021 -0.890 -7.188 1.00 97.31 77 SER A C 1
ATOM 628 O O . SER A 1 77 ? 13.193 -0.636 -7.450 1.00 97.31 77 SER A O 1
ATOM 630 N N . HIS A 1 78 ? 11.581 -0.965 -5.930 1.00 96.12 78 HIS A N 1
ATOM 631 C CA . HIS A 1 78 ? 12.390 -0.682 -4.744 1.00 96.12 78 HIS A CA 1
ATOM 632 C C . HIS A 1 78 ? 13.642 -1.565 -4.666 1.00 96.12 78 HIS A C 1
ATOM 634 O O . HIS A 1 78 ? 14.749 -1.079 -4.423 1.00 96.12 78 HIS A O 1
ATOM 640 N N . ARG A 1 79 ? 13.486 -2.870 -4.935 1.00 94.19 79 ARG A N 1
ATOM 641 C CA . ARG A 1 79 ? 14.603 -3.833 -4.947 1.00 94.19 79 ARG A CA 1
ATOM 642 C C . ARG A 1 79 ? 15.653 -3.502 -6.010 1.00 94.19 79 ARG A C 1
ATOM 644 O O . ARG A 1 79 ? 16.829 -3.812 -5.827 1.00 94.19 79 ARG A O 1
ATOM 651 N N . ASN A 1 80 ? 15.244 -2.879 -7.112 1.00 90.75 80 ASN A N 1
ATOM 652 C CA . ASN A 1 80 ? 16.131 -2.437 -8.179 1.00 90.75 80 ASN A CA 1
ATOM 653 C C . ASN A 1 80 ? 16.524 -0.972 -7.948 1.00 90.75 80 ASN A C 1
ATOM 655 O O . ASN A 1 80 ? 15.997 -0.067 -8.580 1.00 90.75 80 ASN A O 1
ATOM 659 N N . SER A 1 81 ? 17.444 -0.730 -7.009 1.00 79.25 81 SER A N 1
ATOM 660 C CA . SER A 1 81 ? 17.882 0.619 -6.624 1.00 79.25 81 SER A CA 1
ATOM 661 C C . SER A 1 81 ? 18.216 1.515 -7.826 1.00 79.25 81 SER A C 1
ATOM 663 O O . SER A 1 81 ? 18.883 1.089 -8.768 1.00 79.25 81 SER A O 1
ATOM 665 N N . GLY A 1 82 ? 17.819 2.786 -7.779 1.00 83.81 82 GLY A N 1
ATOM 666 C CA . GLY A 1 82 ? 18.144 3.748 -8.830 1.00 83.81 82 GLY A CA 1
ATOM 667 C C . GLY A 1 82 ? 17.280 4.998 -8.759 1.00 83.81 82 GLY A C 1
ATOM 668 O O . GLY A 1 82 ? 16.453 5.151 -7.871 1.00 83.81 82 GLY A O 1
ATOM 669 N N . LYS A 1 83 ? 17.436 5.906 -9.726 1.00 86.88 83 LYS A N 1
ATOM 670 C CA . LYS A 1 83 ? 16.669 7.166 -9.760 1.00 86.88 83 LYS A CA 1
ATOM 671 C C . LYS A 1 83 ? 15.145 6.954 -9.767 1.00 86.88 83 LYS A C 1
ATOM 673 O O . LYS A 1 83 ? 14.418 7.810 -9.282 1.00 86.88 83 LYS A O 1
ATOM 678 N N . TYR A 1 84 ? 14.689 5.845 -10.346 1.00 88.69 84 TYR A N 1
ATOM 679 C CA . TYR A 1 84 ? 13.272 5.510 -10.489 1.00 88.69 84 TYR A CA 1
ATOM 680 C C . TYR A 1 84 ? 12.792 4.461 -9.477 1.00 88.69 84 TYR A C 1
ATOM 682 O O . TYR A 1 84 ? 11.660 4.001 -9.591 1.00 88.69 84 TYR A O 1
ATOM 690 N N . SER A 1 85 ? 13.641 4.038 -8.530 1.00 92.69 85 SER A N 1
ATOM 691 C CA . SER A 1 85 ? 13.225 3.053 -7.533 1.00 92.69 85 SER A CA 1
ATOM 692 C C . SER A 1 85 ? 12.205 3.670 -6.588 1.00 92.69 85 SER A C 1
ATOM 694 O O . SER A 1 85 ? 12.447 4.756 -6.056 1.00 92.69 85 SER A O 1
ATOM 696 N N . SER A 1 86 ? 11.113 2.954 -6.340 1.00 95.00 86 SER A N 1
ATOM 697 C CA . SER A 1 86 ? 10.145 3.337 -5.314 1.00 95.00 86 SER A CA 1
ATOM 698 C C . SER A 1 86 ? 10.804 3.399 -3.937 1.00 95.00 86 SER A C 1
ATOM 700 O O . SER A 1 86 ? 11.733 2.637 -3.635 1.00 95.00 86 SER A O 1
ATOM 702 N N . SER A 1 87 ? 10.341 4.316 -3.090 1.00 94.31 87 SER A N 1
ATOM 703 C CA . SER A 1 87 ? 10.776 4.354 -1.691 1.00 94.31 87 SER A CA 1
ATOM 704 C C . SER A 1 87 ? 10.138 3.203 -0.909 1.00 94.31 87 SER A C 1
ATOM 706 O O . SER A 1 87 ? 9.123 2.648 -1.328 1.00 94.31 87 SER A O 1
ATOM 708 N N . ALA A 1 88 ? 10.727 2.834 0.231 1.00 94.75 88 ALA A N 1
ATOM 709 C CA . ALA A 1 88 ? 10.114 1.835 1.104 1.00 94.75 88 ALA A CA 1
ATOM 710 C C . ALA A 1 88 ? 8.725 2.301 1.585 1.00 94.75 88 ALA A C 1
ATOM 712 O O . ALA A 1 88 ? 7.768 1.528 1.572 1.00 94.75 88 ALA A O 1
ATOM 713 N N . ASP A 1 89 ? 8.608 3.591 1.904 1.00 92.75 89 ASP A N 1
ATOM 714 C CA . ASP A 1 89 ? 7.350 4.194 2.325 1.00 92.75 89 ASP A CA 1
ATOM 715 C C . ASP A 1 89 ? 6.259 4.065 1.256 1.00 92.75 89 ASP A C 1
ATOM 717 O O . ASP A 1 89 ? 5.137 3.686 1.581 1.00 92.75 89 ASP A O 1
ATOM 721 N N . GLU A 1 90 ? 6.591 4.312 -0.016 1.00 93.75 90 GLU A N 1
ATOM 722 C CA . GLU A 1 90 ? 5.644 4.200 -1.132 1.00 93.75 90 GLU A CA 1
ATOM 723 C C . GLU A 1 90 ? 5.120 2.765 -1.284 1.00 93.75 90 GLU A C 1
ATOM 725 O O . GLU A 1 90 ? 3.919 2.558 -1.460 1.00 93.75 90 GLU A O 1
ATOM 730 N N . VAL A 1 91 ? 5.998 1.762 -1.174 1.00 97.19 91 VAL A N 1
ATOM 731 C CA . VAL A 1 91 ? 5.606 0.344 -1.241 1.00 97.19 91 VAL A CA 1
ATOM 732 C C . VAL A 1 91 ? 4.611 0.010 -0.130 1.00 97.19 91 VAL A C 1
ATOM 734 O O . VAL A 1 91 ? 3.554 -0.572 -0.389 1.00 97.19 91 VAL A O 1
ATOM 737 N N . ALA A 1 92 ? 4.930 0.403 1.105 1.00 96.25 92 ALA A N 1
ATOM 738 C CA . ALA A 1 92 ? 4.081 0.139 2.258 1.00 96.25 92 ALA A CA 1
ATOM 739 C C . ALA A 1 92 ? 2.727 0.855 2.152 1.00 96.25 92 ALA A C 1
ATOM 741 O O . ALA A 1 92 ? 1.690 0.257 2.451 1.00 96.25 92 ALA A O 1
ATOM 742 N N . ASP A 1 93 ? 2.716 2.100 1.672 1.00 93.88 93 ASP A N 1
ATOM 743 C CA . ASP A 1 93 ? 1.488 2.876 1.522 1.00 93.88 93 ASP A CA 1
ATOM 744 C C . ASP A 1 93 ? 0.551 2.287 0.461 1.00 93.88 93 ASP A C 1
ATOM 746 O O . ASP A 1 93 ? -0.664 2.249 0.675 1.00 93.88 93 ASP A O 1
ATOM 750 N N . LEU A 1 94 ? 1.089 1.767 -0.648 1.00 94.75 94 LEU A N 1
ATOM 751 C CA . LEU A 1 94 ? 0.294 1.096 -1.682 1.00 94.75 94 LEU A CA 1
ATOM 752 C C . LEU A 1 94 ? -0.354 -0.189 -1.156 1.00 94.75 94 LEU A C 1
ATOM 754 O O . LEU A 1 94 ? -1.565 -0.373 -1.312 1.00 94.75 94 LEU A O 1
ATOM 758 N N . TYR A 1 95 ? 0.406 -1.040 -0.462 1.00 96.38 95 TYR A N 1
ATOM 759 C CA . TYR A 1 95 ? -0.158 -2.236 0.169 1.00 96.38 95 TYR A CA 1
ATOM 760 C C . TYR A 1 95 ? -1.223 -1.880 1.221 1.00 96.38 95 TYR A C 1
ATOM 762 O O . TYR A 1 95 ? -2.316 -2.453 1.211 1.00 96.38 95 TYR A O 1
ATOM 770 N N . ALA A 1 96 ? -0.964 -0.892 2.084 1.00 94.38 96 ALA A N 1
ATOM 771 C CA . ALA A 1 96 ? -1.917 -0.448 3.104 1.00 94.38 96 ALA A CA 1
ATOM 772 C C . ALA A 1 96 ? -3.190 0.178 2.501 1.00 94.38 96 ALA A C 1
ATOM 774 O O . ALA A 1 96 ? -4.296 -0.016 3.020 1.00 94.38 96 ALA A O 1
ATOM 775 N N . ALA A 1 97 ? -3.078 0.892 1.378 1.00 92.12 97 ALA A N 1
ATOM 776 C CA . ALA A 1 97 ? -4.233 1.414 0.650 1.00 92.12 97 ALA A CA 1
ATOM 777 C C . ALA A 1 97 ? -5.124 0.293 0.109 1.00 92.12 97 ALA A C 1
ATOM 779 O O . ALA A 1 97 ? -6.347 0.378 0.253 1.00 92.12 97 ALA A O 1
ATOM 780 N N . GLY A 1 98 ? -4.512 -0.784 -0.393 1.00 92.06 98 GLY A N 1
ATOM 781 C CA . GLY A 1 98 ? -5.181 -2.025 -0.795 1.00 92.06 98 GLY A CA 1
ATOM 782 C C . GLY A 1 98 ? -5.708 -2.884 0.357 1.00 92.06 98 GLY A C 1
ATOM 783 O O . GLY A 1 98 ? -6.303 -3.922 0.098 1.00 92.06 98 GLY A O 1
ATOM 784 N N . ARG A 1 99 ? -5.530 -2.457 1.618 1.00 93.44 99 ARG A N 1
ATOM 785 C CA . ARG A 1 99 ? -5.828 -3.234 2.838 1.00 93.44 99 ARG A CA 1
ATOM 786 C C . ARG A 1 99 ? -5.022 -4.536 2.967 1.00 93.44 99 ARG A C 1
ATOM 788 O O . ARG A 1 99 ? -5.411 -5.414 3.729 1.00 93.44 99 ARG A O 1
ATOM 795 N N . ASN A 1 100 ? -3.881 -4.626 2.286 1.00 95.56 100 ASN A N 1
ATOM 796 C CA . ASN A 1 100 ? -2.901 -5.704 2.433 1.00 95.56 100 ASN A CA 1
ATOM 797 C C . ASN A 1 100 ? -1.911 -5.343 3.547 1.00 95.56 100 ASN A C 1
ATOM 799 O O . ASN A 1 100 ? -0.714 -5.155 3.318 1.00 95.56 100 ASN A O 1
ATOM 803 N N . TYR A 1 101 ? -2.439 -5.162 4.757 1.00 95.88 101 TYR A N 1
ATOM 804 C CA . TYR A 1 101 ? -1.693 -4.628 5.896 1.00 95.88 101 TYR A CA 1
ATOM 805 C C . TYR A 1 101 ? -0.517 -5.522 6.293 1.00 95.88 101 TYR A C 1
ATOM 807 O O . TYR A 1 101 ? 0.561 -5.020 6.602 1.00 95.88 101 TYR A O 1
ATOM 815 N N . GLU A 1 102 ? -0.691 -6.838 6.219 1.00 95.56 102 GLU A N 1
ATOM 816 C CA . GLU A 1 102 ? 0.334 -7.826 6.546 1.00 95.56 102 GLU A CA 1
ATOM 817 C C . GLU A 1 102 ? 1.526 -7.736 5.587 1.00 95.56 102 GLU A C 1
ATOM 819 O O . GLU A 1 102 ? 2.674 -7.781 6.028 1.00 95.56 102 GLU A O 1
ATOM 824 N N . MET A 1 103 ? 1.264 -7.537 4.290 1.00 96.75 103 MET A N 1
ATOM 825 C CA . MET A 1 103 ? 2.312 -7.321 3.286 1.00 96.75 103 MET A CA 1
ATOM 826 C C . MET A 1 103 ? 3.062 -6.014 3.548 1.00 96.75 103 MET A C 1
ATOM 828 O O . MET A 1 103 ? 4.291 -5.997 3.527 1.00 96.75 103 MET A O 1
ATOM 832 N N . ALA A 1 104 ? 2.338 -4.935 3.861 1.00 97.12 104 ALA A N 1
ATOM 833 C CA . ALA A 1 104 ? 2.939 -3.641 4.172 1.00 97.12 104 ALA A CA 1
ATOM 834 C C . ALA A 1 104 ? 3.847 -3.707 5.415 1.00 97.12 104 ALA A C 1
ATOM 836 O O . ALA A 1 104 ? 4.997 -3.271 5.373 1.00 97.12 104 ALA A O 1
ATOM 837 N N . ILE A 1 105 ? 3.352 -4.288 6.514 1.00 97.00 105 ILE A N 1
ATOM 838 C CA . ILE A 1 105 ? 4.096 -4.421 7.775 1.00 97.00 105 ILE A CA 1
ATOM 839 C C . ILE A 1 105 ? 5.293 -5.361 7.600 1.00 97.00 105 ILE A C 1
ATOM 841 O O . ILE A 1 105 ? 6.386 -5.041 8.063 1.00 97.00 105 ILE A O 1
ATOM 845 N N . GLY A 1 106 ? 5.117 -6.490 6.904 1.00 97.56 106 GLY A N 1
ATOM 846 C CA . GLY A 1 106 ? 6.202 -7.430 6.618 1.00 97.56 106 GLY A CA 1
ATOM 847 C C . GLY A 1 106 ? 7.318 -6.800 5.781 1.00 97.56 106 GLY A C 1
ATOM 848 O O . GLY A 1 106 ? 8.495 -6.953 6.105 1.00 97.56 106 GLY A O 1
ATOM 849 N N . PHE A 1 107 ? 6.956 -6.029 4.754 1.00 97.81 107 PHE A N 1
ATOM 850 C CA . PHE A 1 107 ? 7.916 -5.294 3.930 1.00 97.81 107 PHE A CA 1
ATOM 851 C C . PHE A 1 107 ? 8.675 -4.223 4.733 1.00 97.81 107 PHE A C 1
ATOM 853 O O . PHE A 1 107 ? 9.898 -4.092 4.608 1.00 97.81 107 PHE A O 1
ATOM 860 N N . LEU A 1 108 ? 7.978 -3.472 5.592 1.00 97.62 108 LEU A N 1
ATOM 861 C CA . LEU A 1 108 ? 8.615 -2.479 6.459 1.00 97.62 108 LEU A CA 1
ATOM 862 C C . LEU A 1 108 ? 9.546 -3.124 7.483 1.00 97.62 108 LEU A C 1
ATOM 864 O O . LEU A 1 108 ? 10.622 -2.586 7.720 1.00 97.62 108 LEU A O 1
ATOM 868 N N . ALA A 1 109 ? 9.186 -4.276 8.053 1.00 97.44 109 ALA A N 1
ATOM 869 C CA . ALA A 1 109 ? 10.050 -5.009 8.976 1.00 97.44 109 ALA A CA 1
ATOM 870 C C . ALA A 1 109 ? 11.391 -5.387 8.319 1.00 97.44 109 ALA A C 1
ATOM 872 O O . ALA A 1 109 ? 12.450 -5.074 8.861 1.00 97.44 109 ALA A O 1
ATOM 873 N N . ASP A 1 110 ? 11.354 -5.954 7.110 1.00 96.94 110 ASP A N 1
ATOM 874 C CA . ASP A 1 110 ? 12.561 -6.263 6.326 1.00 96.94 110 ASP A CA 1
ATOM 875 C C . ASP A 1 110 ? 13.366 -4.992 5.977 1.00 96.94 110 ASP A C 1
ATOM 877 O O . ASP A 1 110 ? 14.599 -4.972 6.045 1.00 96.94 110 ASP A O 1
ATOM 881 N N . SER A 1 111 ? 12.680 -3.888 5.671 1.00 95.44 111 SER A N 1
ATOM 882 C CA . SER A 1 111 ? 13.317 -2.594 5.385 1.00 95.44 111 SER A CA 1
ATOM 883 C C . SER A 1 111 ? 13.987 -1.973 6.620 1.00 95.44 111 SER A C 1
ATOM 885 O O . SER A 1 111 ? 15.078 -1.412 6.513 1.00 95.44 111 SER A O 1
ATOM 887 N N . ILE A 1 112 ? 13.377 -2.104 7.802 1.00 96.75 112 ILE A N 1
ATOM 888 C CA . ILE A 1 112 ? 13.904 -1.654 9.104 1.00 96.75 112 ILE A CA 1
ATOM 889 C C . ILE A 1 112 ? 15.201 -2.392 9.444 1.00 96.75 112 ILE A C 1
ATOM 891 O O . ILE A 1 112 ? 16.165 -1.761 9.890 1.00 96.75 112 ILE A O 1
ATOM 895 N N . GLU A 1 113 ? 15.248 -3.707 9.212 1.00 96.31 113 GLU A N 1
ATOM 896 C CA . GLU A 1 113 ? 16.448 -4.526 9.427 1.00 96.31 113 GLU A CA 1
ATOM 897 C C . GLU A 1 113 ? 17.604 -4.115 8.504 1.00 96.31 113 GLU A C 1
ATOM 899 O O . GLU A 1 113 ? 18.768 -4.134 8.907 1.00 96.31 113 GLU A O 1
ATOM 904 N N . LYS A 1 114 ? 17.290 -3.692 7.275 1.00 93.94 114 LYS A N 1
ATOM 905 C CA . LYS A 1 114 ? 18.274 -3.259 6.267 1.00 93.94 114 LYS A CA 1
ATOM 906 C C . LYS A 1 114 ? 18.664 -1.782 6.373 1.00 93.94 114 LYS A C 1
ATOM 908 O O . LYS A 1 114 ? 19.625 -1.363 5.718 1.00 93.94 114 LYS A O 1
ATOM 913 N N . ALA A 1 115 ? 17.944 -0.989 7.167 1.00 93.31 115 ALA A N 1
ATOM 914 C CA . ALA A 1 115 ? 18.186 0.441 7.314 1.00 93.31 115 ALA A CA 1
ATOM 915 C C . ALA A 1 115 ? 19.575 0.709 7.915 1.00 93.31 115 ALA A C 1
ATOM 917 O O . ALA A 1 115 ? 19.931 0.192 8.980 1.00 93.31 115 ALA A O 1
ATOM 918 N N . LYS A 1 116 ? 20.365 1.539 7.223 1.00 91.69 116 LYS A N 1
ATOM 919 C CA . LYS A 1 116 ? 21.760 1.832 7.593 1.00 91.69 116 LYS A CA 1
ATOM 920 C C . LYS A 1 116 ? 21.888 2.907 8.662 1.00 91.69 116 LYS A C 1
ATOM 922 O O . LYS A 1 116 ? 22.859 2.895 9.411 1.00 91.69 116 LYS A O 1
ATOM 927 N N . ASP A 1 117 ? 20.937 3.829 8.711 1.00 95.25 117 ASP A N 1
ATOM 928 C CA . ASP A 1 117 ? 20.919 4.940 9.649 1.00 95.25 117 ASP A CA 1
ATOM 929 C C . ASP A 1 117 ? 19.680 4.885 10.549 1.00 95.25 117 ASP A C 1
ATOM 931 O O . ASP A 1 117 ? 18.622 4.363 10.181 1.00 95.25 117 ASP A O 1
ATOM 935 N N . ASP A 1 118 ? 19.832 5.425 11.754 1.00 95.00 118 ASP A N 1
ATOM 936 C CA . ASP A 1 118 ? 18.793 5.374 12.779 1.00 95.00 118 ASP A CA 1
ATOM 937 C C . ASP A 1 118 ? 17.581 6.239 12.420 1.00 95.00 118 ASP A C 1
ATOM 939 O O . ASP A 1 118 ? 16.462 5.895 12.795 1.00 95.00 118 ASP A O 1
ATOM 943 N N . ALA A 1 119 ? 17.774 7.326 11.664 1.00 95.06 119 ALA A N 1
ATOM 944 C CA . ALA A 1 119 ? 16.679 8.207 11.269 1.00 95.06 119 ALA A CA 1
ATOM 945 C C . ALA A 1 119 ? 15.706 7.487 10.325 1.00 95.06 119 ALA A C 1
ATOM 947 O O . ALA A 1 119 ? 14.503 7.466 10.590 1.00 95.06 119 ALA A O 1
ATOM 948 N N . THR A 1 120 ? 16.226 6.815 9.294 1.00 92.88 120 THR A N 1
ATOM 949 C CA . THR A 1 120 ? 15.436 5.959 8.398 1.00 92.88 120 THR A CA 1
ATOM 950 C C . THR A 1 120 ? 14.744 4.845 9.179 1.00 92.88 120 THR A C 1
ATOM 952 O O . THR A 1 120 ? 13.558 4.593 8.981 1.00 92.88 120 THR A O 1
ATOM 955 N N . ARG A 1 121 ? 15.446 4.196 10.118 1.00 96.19 121 ARG A N 1
ATOM 956 C CA . ARG A 1 121 ? 14.852 3.120 10.925 1.00 96.19 121 ARG A CA 1
ATOM 957 C C . ARG A 1 121 ? 13.656 3.607 11.746 1.00 96.19 121 ARG A C 1
ATOM 959 O O . ARG A 1 121 ? 12.614 2.958 11.740 1.00 96.19 121 ARG A O 1
ATOM 966 N N . VAL A 1 122 ? 13.792 4.752 12.413 1.00 96.12 122 VAL A N 1
ATOM 967 C CA . VAL A 1 122 ? 12.716 5.366 13.207 1.00 96.12 122 VAL A CA 1
ATOM 968 C C . VAL A 1 122 ? 11.541 5.783 12.320 1.00 96.12 122 VAL A C 1
ATOM 970 O O . VAL A 1 122 ? 10.389 5.574 12.697 1.00 96.12 122 VAL A O 1
ATOM 973 N N . GLN A 1 123 ? 11.805 6.334 11.133 1.00 94.38 123 GLN A N 1
ATOM 974 C CA . GLN A 1 123 ? 10.759 6.685 10.169 1.00 94.38 123 GLN A CA 1
ATOM 975 C C . GLN A 1 123 ? 9.932 5.457 9.762 1.00 94.38 123 GLN A C 1
ATOM 977 O O . GLN A 1 123 ? 8.707 5.483 9.884 1.00 94.38 123 GLN A O 1
ATOM 982 N N . LEU A 1 124 ? 10.593 4.367 9.365 1.00 95.62 124 LEU A N 1
ATOM 983 C CA . LEU A 1 124 ? 9.921 3.131 8.953 1.00 95.62 124 LEU A CA 1
ATOM 984 C C . LEU A 1 124 ? 9.160 2.469 10.114 1.00 95.62 124 LEU A C 1
ATOM 986 O O . LEU A 1 124 ? 8.054 1.971 9.920 1.00 95.62 124 LEU A O 1
ATOM 990 N N . GLN A 1 125 ? 9.707 2.501 11.335 1.00 96.12 125 GLN A N 1
ATOM 991 C CA . GLN A 1 125 ? 9.017 2.014 12.538 1.00 96.12 125 GLN A CA 1
ATOM 992 C C . GLN A 1 125 ? 7.737 2.804 12.824 1.00 96.12 125 GLN A C 1
ATOM 994 O O . GLN A 1 125 ? 6.697 2.212 13.120 1.00 96.12 125 GLN A O 1
ATOM 999 N N . ASN A 1 126 ? 7.788 4.131 12.695 1.00 94.31 126 ASN A N 1
ATOM 1000 C CA . ASN A 1 126 ? 6.607 4.975 12.851 1.00 94.31 126 ASN A CA 1
ATOM 1001 C C . ASN A 1 126 ? 5.555 4.666 11.781 1.00 94.31 126 ASN A C 1
ATOM 1003 O O . ASN A 1 126 ? 4.374 4.547 12.110 1.00 94.31 126 ASN A O 1
ATOM 1007 N N . GLN A 1 127 ? 5.964 4.486 10.523 1.00 94.12 127 GLN A N 1
ATOM 1008 C CA . GLN A 1 127 ? 5.038 4.116 9.452 1.00 94.12 127 GLN A CA 1
ATOM 1009 C C . GLN A 1 127 ? 4.395 2.746 9.708 1.00 94.12 127 GLN A C 1
ATOM 1011 O O . GLN A 1 127 ? 3.176 2.617 9.604 1.00 94.12 127 GLN A O 1
ATOM 1016 N N . ALA A 1 128 ? 5.175 1.749 10.137 1.00 95.81 128 ALA A N 1
ATOM 1017 C CA . ALA A 1 128 ? 4.651 0.435 10.511 1.00 95.81 128 ALA A CA 1
ATOM 1018 C C . ALA A 1 128 ? 3.626 0.545 11.652 1.00 95.81 128 ALA A C 1
ATOM 1020 O O . ALA A 1 128 ? 2.553 -0.053 11.578 1.00 95.81 128 ALA A O 1
ATOM 1021 N N . GLY A 1 129 ? 3.909 1.372 12.665 1.00 94.75 129 GLY A N 1
ATOM 1022 C CA . GLY A 1 129 ? 2.968 1.706 13.736 1.00 94.75 129 GLY A CA 1
ATOM 1023 C C . GLY A 1 129 ? 1.652 2.287 13.218 1.00 94.75 129 GLY A C 1
ATOM 1024 O O . GLY A 1 129 ? 0.577 1.830 13.605 1.00 94.75 129 GLY A O 1
ATOM 1025 N N . MET A 1 130 ? 1.709 3.248 12.294 1.00 93.69 130 MET A N 1
ATOM 1026 C CA . MET A 1 130 ? 0.509 3.847 11.693 1.00 93.69 130 MET A CA 1
ATOM 1027 C C . MET A 1 130 ? -0.311 2.833 10.884 1.00 93.69 130 MET A C 1
ATOM 1029 O O . MET A 1 130 ? -1.540 2.838 10.960 1.00 93.69 130 MET A O 1
ATOM 1033 N N . ILE A 1 131 ? 0.349 1.946 10.138 1.00 94.81 131 ILE A N 1
ATOM 1034 C CA . ILE A 1 131 ? -0.318 0.898 9.354 1.00 94.81 131 ILE A CA 1
ATOM 1035 C C . ILE A 1 131 ? -0.968 -0.142 10.275 1.00 94.81 131 ILE A C 1
ATOM 1037 O O . ILE A 1 131 ? -2.106 -0.539 10.026 1.00 94.81 131 ILE A O 1
ATOM 1041 N N . MET A 1 132 ? -0.310 -0.528 11.374 1.00 95.69 132 MET A N 1
ATOM 1042 C CA . MET A 1 132 ? -0.908 -1.398 12.397 1.00 95.69 132 MET A CA 1
ATOM 1043 C C . MET A 1 132 ? -2.163 -0.774 13.016 1.00 95.69 132 MET A C 1
ATOM 1045 O O . MET A 1 132 ? -3.159 -1.467 13.206 1.00 95.69 132 MET A O 1
ATOM 1049 N N . VAL A 1 133 ? -2.162 0.540 13.276 1.00 94.44 133 VAL A N 1
ATOM 1050 C CA . VAL A 1 133 ? -3.363 1.247 13.753 1.00 94.44 133 VAL A CA 1
ATOM 1051 C C . VAL A 1 133 ? -4.514 1.130 12.754 1.00 94.44 133 VAL A C 1
ATOM 1053 O O . VAL A 1 133 ? -5.630 0.813 13.164 1.00 94.44 133 VAL A O 1
ATOM 1056 N N . GLU A 1 134 ? -4.270 1.344 11.459 1.00 93.31 134 GLU A N 1
ATOM 1057 C CA . GLU A 1 134 ? -5.309 1.168 10.432 1.00 93.31 134 GLU A CA 1
ATOM 1058 C C . GLU A 1 134 ? -5.803 -0.278 10.338 1.00 93.31 134 GLU A C 1
ATOM 1060 O O . GLU A 1 134 ? -7.008 -0.493 10.212 1.00 93.31 134 GLU A O 1
ATOM 1065 N N . MET A 1 135 ? -4.900 -1.257 10.424 1.00 95.12 135 MET A N 1
ATOM 1066 C CA . MET A 1 135 ? -5.245 -2.679 10.425 1.00 95.12 135 MET A CA 1
ATOM 1067 C C . MET A 1 135 ? -6.175 -3.023 11.593 1.00 95.12 135 MET A C 1
ATOM 1069 O O . MET A 1 135 ? -7.233 -3.617 11.384 1.00 95.12 135 MET A O 1
ATOM 1073 N N . HIS A 1 136 ? -5.820 -2.611 12.815 1.00 95.94 136 HIS A N 1
ATOM 1074 C CA . HIS A 1 136 ? -6.641 -2.843 14.004 1.00 95.94 136 HIS A CA 1
ATOM 1075 C C . HIS A 1 136 ? -8.006 -2.158 13.889 1.00 95.94 136 HIS A C 1
ATOM 1077 O O . HIS A 1 136 ? -9.025 -2.768 14.201 1.00 95.94 136 HIS A O 1
ATOM 1083 N N . ILE A 1 137 ? -8.054 -0.918 13.392 1.00 94.25 137 ILE A N 1
ATOM 1084 C CA . ILE A 1 137 ? -9.319 -0.204 13.175 1.00 94.25 137 ILE A CA 1
ATOM 1085 C C . ILE A 1 137 ? -10.203 -0.946 12.166 1.00 94.25 137 ILE A C 1
ATOM 1087 O O . ILE A 1 137 ? -11.377 -1.157 12.456 1.00 94.25 137 ILE A O 1
ATOM 1091 N N . ASP A 1 138 ? -9.667 -1.402 11.028 1.00 94.19 138 ASP A N 1
ATOM 1092 C CA . ASP A 1 138 ? -10.445 -2.161 10.033 1.00 94.19 138 ASP A CA 1
ATOM 1093 C C . ASP A 1 138 ? -10.966 -3.494 10.605 1.00 94.19 138 ASP A C 1
ATOM 1095 O O . ASP A 1 138 ? -12.104 -3.884 10.335 1.00 94.19 138 ASP A O 1
ATOM 1099 N N . GLN A 1 139 ? -10.179 -4.176 11.443 1.00 96.31 139 GLN A N 1
ATOM 1100 C CA . GLN A 1 139 ? -10.609 -5.388 12.153 1.00 96.31 139 GLN A CA 1
ATOM 1101 C C . GLN A 1 139 ? -11.742 -5.102 13.151 1.00 96.31 139 GLN A C 1
ATOM 1103 O O . GLN A 1 139 ? -12.755 -5.809 13.150 1.00 96.31 139 GLN A O 1
ATOM 1108 N N . ILE A 1 140 ? -11.604 -4.056 13.971 1.00 97.38 140 ILE A N 1
ATOM 1109 C CA . ILE A 1 140 ? -12.621 -3.653 14.953 1.00 97.38 140 ILE A CA 1
ATOM 1110 C C . ILE A 1 140 ? -13.900 -3.210 14.237 1.00 97.38 140 ILE A C 1
ATOM 1112 O O . ILE A 1 140 ? -14.983 -3.638 14.630 1.00 97.38 140 ILE A O 1
ATOM 1116 N N . ASP A 1 141 ? -13.801 -2.424 13.163 1.00 96.19 141 ASP A N 1
ATOM 1117 C CA . ASP A 1 141 ? -14.951 -1.979 12.367 1.00 96.19 141 ASP A CA 1
ATOM 1118 C C . ASP A 1 141 ? -15.714 -3.159 11.756 1.00 96.19 141 ASP A C 1
ATOM 1120 O O . ASP A 1 141 ? -16.944 -3.221 11.841 1.00 96.19 141 ASP A O 1
ATOM 1124 N N . LYS A 1 142 ? -15.004 -4.141 11.185 1.00 96.69 142 LYS A N 1
ATOM 1125 C CA . LYS A 1 142 ? -15.618 -5.373 10.659 1.00 96.69 142 LYS A CA 1
ATOM 1126 C C . LYS A 1 142 ? -16.342 -6.153 11.758 1.00 96.69 142 LYS A C 1
ATOM 1128 O O . LYS A 1 142 ? -17.496 -6.549 11.574 1.00 96.69 142 LYS A O 1
ATOM 1133 N N . ALA A 1 143 ? -15.696 -6.343 12.909 1.00 97.88 143 ALA A N 1
ATOM 1134 C CA . ALA A 1 143 ? -16.279 -7.040 14.053 1.00 97.88 143 ALA A CA 1
ATOM 1135 C C . ALA A 1 143 ? -17.499 -6.292 14.623 1.00 97.88 143 ALA A C 1
ATOM 1137 O O . ALA A 1 143 ? -18.537 -6.906 14.877 1.00 97.88 143 ALA A O 1
ATOM 1138 N N . ALA A 1 144 ? -17.425 -4.967 14.756 1.00 97.50 144 ALA A N 1
ATOM 1139 C CA . ALA A 1 144 ? -18.526 -4.116 15.202 1.00 97.50 144 ALA A CA 1
ATOM 1140 C C . ALA A 1 144 ? -19.700 -4.119 14.214 1.00 97.50 144 ALA A C 1
ATOM 1142 O O . ALA A 1 144 ? -20.859 -4.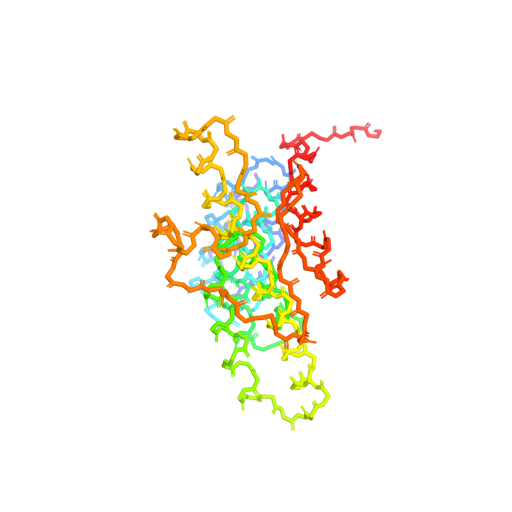193 14.632 1.00 97.50 144 ALA A O 1
ATOM 1143 N N . GLY A 1 145 ? -19.420 -4.107 12.908 1.00 96.94 145 GLY A N 1
ATOM 1144 C CA . GLY A 1 145 ? -20.424 -4.242 11.855 1.00 96.94 145 GLY A CA 1
ATOM 1145 C C . GLY A 1 145 ? -21.175 -5.571 11.946 1.00 96.94 145 GLY A C 1
ATOM 1146 O O . GLY A 1 145 ? -22.411 -5.590 11.945 1.00 96.94 145 GLY A O 1
ATOM 1147 N N . PHE A 1 146 ? -20.448 -6.678 12.122 1.00 97.19 146 PHE A N 1
ATOM 1148 C CA . PHE A 1 146 ? -21.061 -7.987 12.345 1.00 97.19 146 PHE A CA 1
ATOM 1149 C C . PHE A 1 146 ? -21.874 -8.019 13.646 1.00 97.19 146 PHE A C 1
ATOM 1151 O O . PHE A 1 146 ? -23.035 -8.435 13.636 1.00 97.19 146 PHE A O 1
ATOM 1158 N N . PHE A 1 147 ? -21.324 -7.507 14.750 1.00 97.94 147 PHE A N 1
ATOM 1159 C CA . PHE A 1 147 ? -22.024 -7.410 16.032 1.00 97.94 147 PHE A CA 1
ATOM 1160 C C . PHE A 1 147 ? -23.355 -6.663 15.890 1.00 97.94 147 PHE A C 1
ATOM 1162 O O . PHE A 1 147 ? -24.393 -7.158 16.335 1.00 97.94 147 PHE A O 1
ATOM 1169 N N . LYS A 1 148 ? -23.352 -5.513 15.204 1.00 96.62 148 LYS A N 1
ATOM 1170 C CA . LYS A 1 148 ? -24.553 -4.712 14.936 1.00 96.62 148 LYS A CA 1
ATOM 1171 C C . LYS A 1 148 ? -25.584 -5.479 14.118 1.00 96.62 148 LYS A C 1
ATOM 1173 O O . LYS A 1 148 ? -26.766 -5.412 14.448 1.00 96.62 148 LYS A O 1
ATOM 1178 N N . SER A 1 149 ? -25.154 -6.241 13.112 1.00 96.88 149 SER A N 1
ATOM 1179 C CA . SER A 1 149 ? -26.061 -7.058 12.293 1.00 96.88 149 SER A CA 1
ATOM 1180 C C . SER A 1 149 ? -26.786 -8.147 13.096 1.00 96.88 149 SER A C 1
ATOM 1182 O O . SER A 1 149 ? -27.940 -8.451 12.811 1.00 96.88 149 SER A O 1
ATOM 1184 N N . VAL A 1 150 ? -26.144 -8.689 14.140 1.00 96.38 150 VAL A N 1
ATOM 1185 C CA . VAL A 1 150 ? -26.696 -9.770 14.976 1.00 96.38 150 VAL A CA 1
ATOM 1186 C C . VAL A 1 150 ? -27.471 -9.238 16.186 1.00 96.38 150 VAL A C 1
ATOM 1188 O O . VAL A 1 150 ? -28.470 -9.828 16.592 1.00 96.38 150 VAL A O 1
ATOM 1191 N N . LYS A 1 151 ? -27.006 -8.149 16.808 1.00 95.75 151 LYS A N 1
ATOM 1192 C CA . LYS A 1 151 ? -27.541 -7.631 18.081 1.00 95.75 151 LYS A CA 1
ATOM 1193 C C . LYS A 1 151 ? -28.433 -6.401 17.926 1.00 95.75 151 LYS A C 1
ATOM 1195 O O . LYS A 1 151 ? -29.051 -5.993 18.904 1.00 95.75 151 LYS A O 1
ATOM 1200 N N . GLY A 1 152 ? -28.480 -5.785 16.744 1.00 95.81 152 GLY A N 1
ATOM 1201 C CA . GLY A 1 152 ? -29.267 -4.577 16.473 1.00 95.81 152 GLY A CA 1
ATOM 1202 C C . GLY A 1 152 ? -28.714 -3.291 17.100 1.00 95.81 152 GLY A C 1
ATOM 1203 O O . GLY A 1 152 ? -29.324 -2.235 16.965 1.00 95.81 152 GLY A O 1
ATOM 1204 N N . ARG A 1 153 ? -27.557 -3.353 17.768 1.00 95.56 153 ARG A N 1
ATOM 1205 C CA . ARG A 1 153 ? -26.848 -2.210 18.363 1.00 95.56 153 ARG A CA 1
ATOM 1206 C C . ARG A 1 153 ? -25.347 -2.345 18.143 1.00 95.56 153 ARG A C 1
ATOM 1208 O O . ARG A 1 153 ? -24.864 -3.459 17.966 1.00 95.56 153 ARG A O 1
ATOM 1215 N N . ILE A 1 154 ? -24.612 -1.239 18.203 1.00 94.75 154 ILE A N 1
ATOM 1216 C CA . ILE A 1 154 ? -23.145 -1.289 18.235 1.00 94.75 154 ILE A CA 1
ATOM 1217 C C . ILE A 1 154 ? -22.647 -1.893 19.565 1.00 94.75 154 ILE A C 1
ATOM 1219 O O . ILE A 1 154 ? -23.380 -1.857 20.570 1.00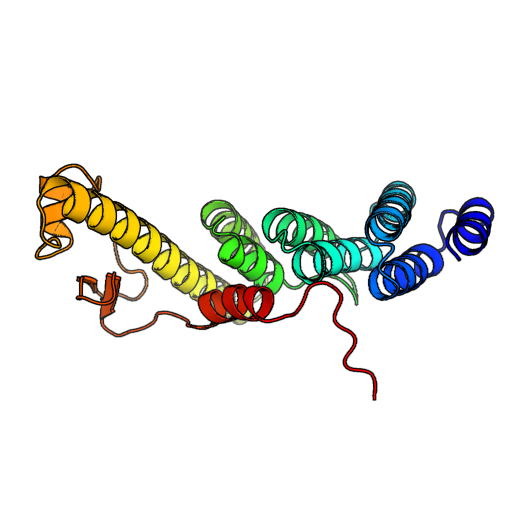 94.75 154 ILE A O 1
ATOM 1223 N N . PRO A 1 155 ? -21.449 -2.502 19.582 1.00 97.06 155 PRO A N 1
ATOM 1224 C CA . PRO A 1 155 ? -20.796 -2.895 20.828 1.00 97.06 155 PRO A CA 1
ATOM 1225 C C . PRO A 1 155 ? -20.492 -1.661 21.694 1.00 97.06 155 PRO A C 1
ATOM 1227 O O . PRO A 1 155 ? -20.339 -0.554 21.180 1.00 97.06 155 PRO A O 1
ATOM 1230 N N . ARG A 1 156 ? -20.432 -1.849 23.014 1.00 96.31 156 ARG A N 1
ATOM 1231 C CA . ARG A 1 156 ? -20.135 -0.788 23.993 1.00 96.31 156 ARG A CA 1
ATOM 1232 C C . ARG A 1 156 ? -18.663 -0.385 23.980 1.00 96.31 156 ARG A C 1
ATOM 1234 O O . ARG A 1 156 ? -18.350 0.780 24.197 1.00 96.31 156 ARG A O 1
ATOM 1241 N N . ASP A 1 157 ? -17.794 -1.356 23.740 1.00 96.69 157 ASP A N 1
ATOM 1242 C CA . ASP A 1 157 ? -16.342 -1.250 23.773 1.00 96.69 157 ASP A CA 1
ATOM 1243 C C . ASP A 1 157 ? -15.719 -2.416 22.978 1.00 96.69 157 ASP A C 1
ATOM 1245 O O . ASP A 1 157 ? -16.429 -3.263 22.418 1.00 96.69 157 ASP A O 1
ATOM 1249 N N . VAL A 1 158 ? -14.389 -2.433 22.869 1.00 97.06 158 VAL A N 1
ATOM 1250 C CA . VAL A 1 158 ? -13.665 -3.479 22.126 1.00 97.06 158 VAL A CA 1
ATOM 1251 C C . VAL A 1 158 ? -13.691 -4.802 22.900 1.00 97.06 158 VAL A C 1
ATOM 1253 O O . VAL A 1 158 ? -13.756 -5.877 22.306 1.00 97.06 158 VAL A O 1
ATOM 1256 N N . GLU A 1 159 ? -13.731 -4.746 24.226 1.00 97.94 159 GLU A N 1
ATOM 1257 C CA . GLU A 1 159 ? -13.830 -5.893 25.123 1.00 97.94 159 GLU A CA 1
ATOM 1258 C C . GLU A 1 159 ? -15.119 -6.693 24.888 1.00 97.94 159 GLU A C 1
ATOM 1260 O O . GLU A 1 159 ? -15.099 -7.926 24.920 1.00 97.94 159 GLU A O 1
ATOM 1265 N N . GLU A 1 160 ? -16.239 -6.033 24.583 1.00 97.94 160 GLU A N 1
ATOM 1266 C CA . GLU A 1 160 ? -17.492 -6.703 24.231 1.00 97.94 160 GLU A CA 1
ATOM 1267 C C . GLU A 1 160 ? -17.369 -7.511 22.931 1.00 97.94 160 GLU A C 1
ATOM 1269 O O . GLU A 1 160 ? -17.982 -8.577 22.814 1.00 97.94 160 GLU A O 1
ATOM 1274 N N . LEU A 1 161 ? -16.542 -7.068 21.978 1.00 97.94 161 LEU A N 1
ATOM 1275 C CA . LEU A 1 161 ? -16.245 -7.838 20.764 1.00 97.94 161 LEU A CA 1
ATOM 1276 C C . LEU A 1 161 ? -15.425 -9.092 21.078 1.00 97.94 161 LEU A C 1
ATOM 1278 O O . LEU A 1 161 ? -15.699 -10.153 20.511 1.00 97.94 161 LEU A O 1
ATOM 1282 N N . VAL A 1 162 ? -14.478 -9.004 22.013 1.00 97.94 162 VAL A N 1
ATOM 1283 C CA . VAL A 1 162 ? -13.702 -10.160 22.495 1.00 97.94 162 VAL A CA 1
ATOM 1284 C C . VAL A 1 162 ? -14.600 -11.142 23.248 1.00 97.94 162 VAL A C 1
ATOM 1286 O O . VAL A 1 162 ? -14.599 -12.339 22.962 1.00 97.94 162 VAL A O 1
ATOM 1289 N N . ALA A 1 163 ? -15.450 -10.651 24.155 1.00 97.50 163 ALA A N 1
ATOM 1290 C CA . ALA A 1 163 ? -16.414 -11.476 24.887 1.00 97.50 163 ALA A CA 1
ATOM 1291 C C . ALA A 1 163 ? -17.411 -12.181 23.947 1.00 97.50 163 ALA A C 1
ATOM 1293 O O . ALA A 1 163 ? -17.820 -13.317 24.200 1.00 97.50 163 ALA A O 1
ATOM 1294 N N . ALA A 1 164 ? -17.769 -11.531 22.836 1.00 96.88 164 ALA A N 1
ATOM 1295 C CA . ALA A 1 164 ? -18.588 -12.099 21.768 1.00 96.88 164 ALA A CA 1
ATOM 1296 C C . ALA A 1 164 ? -17.815 -13.025 20.806 1.00 96.88 164 ALA A C 1
ATOM 1298 O O . ALA A 1 164 ? -18.432 -13.581 19.897 1.00 96.88 164 ALA A O 1
ATOM 1299 N N . ARG A 1 165 ? -16.500 -13.214 21.002 1.00 97.31 165 ARG A N 1
ATOM 1300 C CA . ARG A 1 165 ? -15.588 -13.991 20.139 1.00 97.31 165 ARG A CA 1
ATOM 1301 C C . ARG A 1 165 ? -15.518 -13.490 18.693 1.00 97.31 165 ARG A C 1
ATOM 1303 O O . ARG A 1 165 ? -15.277 -14.272 17.778 1.00 97.31 165 ARG A O 1
ATOM 1310 N N . LEU A 1 166 ? -15.750 -12.195 18.491 1.00 96.88 166 LEU A N 1
ATOM 1311 C CA . LEU A 1 166 ? -15.579 -11.522 17.200 1.00 96.88 166 LEU A CA 1
ATOM 1312 C C . LEU A 1 166 ? -14.158 -10.979 17.021 1.00 96.88 166 LEU A C 1
ATOM 1314 O O . LEU A 1 166 ? -13.734 -10.749 15.894 1.00 96.88 166 LEU A O 1
ATOM 1318 N N . LEU A 1 167 ? -13.432 -10.820 18.128 1.00 97.06 167 LEU A N 1
ATOM 1319 C CA . LEU A 1 167 ? -11.992 -10.590 18.184 1.00 97.06 167 LEU A CA 1
ATOM 1320 C C . LEU A 1 16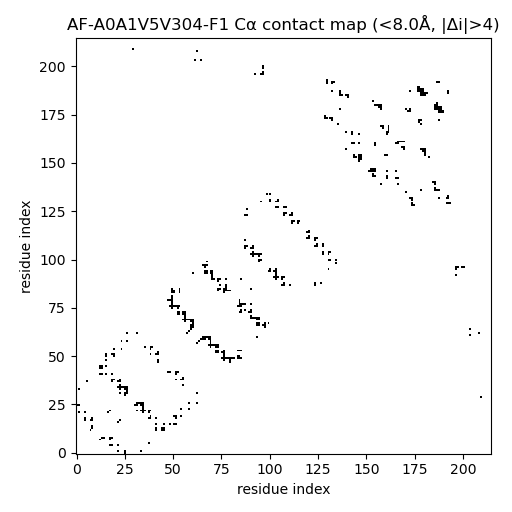7 ? -11.364 -11.622 19.129 1.00 97.06 167 LEU A C 1
ATOM 1322 O O . LEU A 1 167 ? -12.018 -12.080 20.068 1.00 97.06 167 LEU A O 1
ATOM 1326 N N . SER A 1 168 ? -10.111 -12.003 18.877 1.00 96.56 168 SER A N 1
ATOM 1327 C CA . SER A 1 168 ? -9.358 -12.914 19.752 1.00 96.56 168 SER A CA 1
ATOM 1328 C C . SER A 1 168 ? -8.961 -12.245 21.065 1.00 96.56 168 SER A C 1
ATOM 1330 O O . SER A 1 168 ? -9.058 -12.853 22.127 1.00 96.56 168 SER A O 1
ATOM 1332 N N . GLU A 1 169 ? -8.544 -10.986 20.981 1.00 96.94 169 GLU A N 1
ATOM 1333 C CA . GLU A 1 169 ? -8.138 -10.133 22.092 1.00 96.94 169 GLU A CA 1
ATOM 1334 C C . GLU A 1 169 ? -8.298 -8.660 21.698 1.00 96.94 169 GLU A C 1
ATOM 1336 O O . GLU A 1 169 ? -8.585 -8.351 20.538 1.00 96.94 169 GLU A O 1
ATOM 1341 N N . VAL A 1 170 ? -8.142 -7.750 22.662 1.00 96.25 170 VAL A N 1
ATOM 1342 C CA . VAL A 1 170 ? -8.100 -6.310 22.381 1.00 96.25 170 VAL A CA 1
ATOM 1343 C C . VAL A 1 170 ? -6.725 -5.997 21.781 1.00 96.25 170 VAL A C 1
ATOM 1345 O O . VAL A 1 170 ? -5.729 -6.201 22.478 1.00 96.25 170 VAL A O 1
ATOM 1348 N N . PRO A 1 171 ? -6.632 -5.512 20.526 1.00 95.69 171 PRO A N 1
ATOM 1349 C CA . PRO A 1 171 ? -5.339 -5.224 19.918 1.00 95.69 171 PRO A CA 1
ATOM 1350 C C . PRO A 1 171 ? -4.581 -4.150 20.701 1.00 95.69 171 PRO A C 1
ATOM 1352 O O . PRO A 1 171 ? -5.164 -3.145 21.119 1.00 95.69 171 PRO A O 1
ATOM 1355 N N . GLN A 1 172 ? -3.273 -4.336 20.873 1.00 95.62 172 GLN A N 1
ATOM 1356 C CA . GLN A 1 172 ? -2.425 -3.332 21.508 1.00 95.62 172 GLN A CA 1
ATOM 1357 C C . GLN A 1 172 ? -2.198 -2.149 20.556 1.00 95.62 172 GLN A C 1
ATOM 1359 O O . GLN A 1 172 ? -1.813 -2.331 19.402 1.00 95.62 172 GLN A O 1
ATOM 1364 N N . GLU A 1 173 ? -2.416 -0.926 21.041 1.00 94.69 173 GLU A N 1
ATOM 1365 C CA . GLU A 1 173 ? -2.172 0.286 20.258 1.00 94.69 173 GLU A CA 1
ATOM 1366 C C . GLU A 1 173 ? -0.652 0.588 20.212 1.00 94.69 173 GLU A C 1
ATOM 1368 O O . GLU A 1 173 ? -0.023 0.686 21.272 1.00 94.69 173 GLU A O 1
ATOM 1373 N N . PRO A 1 174 ? -0.033 0.720 19.020 1.00 94.25 174 PRO A N 1
ATOM 1374 C CA . PRO A 1 174 ? 1.428 0.806 18.869 1.00 94.25 174 PRO A CA 1
ATOM 1375 C C . PRO A 1 174 ? 2.108 2.022 19.512 1.00 94.25 174 PRO A C 1
ATOM 1377 O O . PRO A 1 174 ? 3.313 1.991 19.757 1.00 94.25 174 PRO A O 1
ATOM 1380 N N . PHE A 1 175 ? 1.363 3.091 19.780 1.00 93.81 175 PHE A N 1
ATOM 1381 C CA . PHE A 1 175 ? 1.852 4.354 20.332 1.00 93.81 175 PHE A CA 1
ATOM 1382 C C . PHE A 1 175 ? 1.399 4.572 21.785 1.00 93.81 175 PHE A C 1
ATOM 1384 O O . PHE A 1 175 ? 1.538 5.673 22.322 1.00 93.81 175 PHE A O 1
ATOM 1391 N N . GLY A 1 176 ? 0.881 3.527 22.442 1.00 92.06 176 GLY A N 1
ATOM 1392 C CA . GLY A 1 176 ? 0.438 3.567 23.838 1.00 92.06 176 GLY A CA 1
ATOM 1393 C C . GLY A 1 176 ? -0.955 4.168 24.043 1.00 92.06 176 GLY A C 1
ATOM 1394 O O . GLY A 1 176 ? -1.305 4.519 25.171 1.00 92.06 176 GLY A O 1
ATOM 1395 N N . GLY A 1 177 ? -1.737 4.313 22.972 1.00 92.81 177 GLY A N 1
ATOM 1396 C CA . GLY A 1 177 ? -3.137 4.715 23.032 1.00 92.81 177 GLY A CA 1
ATOM 1397 C C . GLY A 1 177 ? -4.093 3.565 23.359 1.00 92.81 177 GLY A C 1
ATOM 1398 O O . GLY A 1 177 ? -3.703 2.481 23.791 1.00 92.81 177 GLY A O 1
ATOM 1399 N N . VAL A 1 178 ? -5.381 3.809 23.127 1.00 94.69 178 VAL A N 1
ATOM 1400 C CA . VAL A 1 178 ? -6.449 2.804 23.245 1.00 94.69 178 VAL A CA 1
ATOM 1401 C C . VAL A 1 178 ? -7.416 2.901 22.075 1.00 94.69 178 VAL A C 1
ATOM 1403 O O . VAL A 1 178 ? -7.676 3.997 21.573 1.00 94.69 178 VAL A O 1
ATOM 1406 N N . TYR A 1 179 ? -7.987 1.770 21.667 1.00 96.00 179 TYR A N 1
ATOM 1407 C CA . TYR A 1 179 ? -9.056 1.742 20.673 1.00 96.00 179 TYR A CA 1
ATOM 1408 C C . TYR A 1 179 ? -10.414 2.015 21.317 1.00 96.00 179 TYR A C 1
ATOM 1410 O O . TYR A 1 179 ? -10.711 1.540 22.410 1.00 96.00 179 TYR A O 1
ATOM 1418 N N . VAL A 1 180 ? -11.252 2.783 20.627 1.00 94.62 180 VAL A N 1
ATOM 1419 C CA . VAL A 1 180 ? -12.612 3.118 21.056 1.00 94.62 180 VAL A CA 1
ATOM 1420 C C . VAL A 1 180 ? -13.575 2.981 19.884 1.00 94.62 180 VAL A C 1
ATOM 1422 O O . VAL A 1 180 ? -13.200 3.206 18.735 1.00 94.62 180 VAL A O 1
ATOM 1425 N N . ILE A 1 181 ? -14.824 2.636 20.184 1.00 94.50 181 ILE A N 1
ATOM 1426 C CA . ILE A 1 181 ? -15.891 2.489 19.193 1.00 94.50 181 ILE A CA 1
ATOM 1427 C C . ILE A 1 181 ? -16.854 3.664 19.354 1.00 94.50 181 ILE A C 1
ATOM 1429 O O . ILE A 1 181 ? -17.334 3.926 20.458 1.00 94.50 181 ILE A O 1
ATOM 1433 N N . THR A 1 182 ? -17.118 4.383 18.266 1.00 91.75 182 THR A N 1
ATOM 1434 C CA . THR A 1 182 ? -18.098 5.476 18.207 1.00 91.75 182 THR A CA 1
ATOM 1435 C C . THR A 1 182 ? -19.215 5.136 17.221 1.00 91.75 182 THR A C 1
ATOM 1437 O O . THR A 1 182 ? -19.236 4.056 16.626 1.00 91.75 182 THR A O 1
ATOM 1440 N N . GLU A 1 183 ? -20.179 6.041 17.048 1.00 87.25 183 GLU A N 1
ATOM 1441 C CA . GLU A 1 183 ? -21.242 5.854 16.054 1.00 87.25 183 GLU A CA 1
ATOM 1442 C C . GLU A 1 183 ? -20.703 5.878 14.614 1.00 87.25 183 GLU A C 1
ATOM 1444 O O . GLU A 1 183 ? -21.260 5.219 13.734 1.00 87.25 183 GLU A O 1
ATOM 1449 N N . GLU A 1 184 ? -19.600 6.592 14.384 1.00 86.44 184 GLU A N 1
ATOM 1450 C CA . GLU A 1 184 ? -18.917 6.716 13.094 1.00 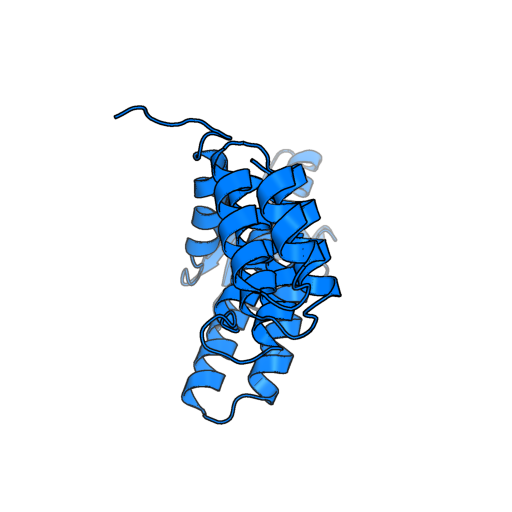86.44 184 GLU A CA 1
ATOM 1451 C C . GLU A 1 184 ? -17.979 5.540 12.777 1.00 86.44 184 GLU A C 1
ATOM 1453 O O . GLU A 1 184 ? -17.547 5.410 11.630 1.00 86.44 184 GLU A O 1
ATOM 1458 N N . GLY A 1 185 ? -17.665 4.700 13.768 1.00 89.62 185 GLY A N 1
ATOM 1459 C CA . GLY A 1 185 ? -16.757 3.558 13.647 1.00 89.62 185 GLY A CA 1
ATOM 1460 C C . GLY A 1 185 ? -15.681 3.524 14.732 1.00 89.62 185 GLY A C 1
ATOM 1461 O O . GLY A 1 185 ? -15.731 4.245 15.730 1.00 89.62 185 GLY A O 1
ATOM 1462 N N . ALA A 1 186 ? -14.699 2.653 14.553 1.00 92.19 186 ALA A N 1
ATOM 1463 C CA . ALA A 1 186 ? -13.558 2.513 15.436 1.00 92.19 186 ALA A CA 1
ATOM 1464 C C . ALA A 1 186 ? -12.515 3.618 15.200 1.00 92.19 186 ALA A C 1
ATOM 1466 O O . ALA A 1 186 ? -12.252 4.060 14.077 1.00 92.19 186 ALA A O 1
ATOM 1467 N N . THR A 1 187 ? -11.884 4.058 16.285 1.00 91.69 187 THR A N 1
ATOM 1468 C CA . THR A 1 187 ? -10.767 5.012 16.273 1.00 91.69 187 THR A CA 1
ATOM 1469 C C . THR A 1 187 ? -9.815 4.739 17.441 1.00 91.69 187 THR A C 1
ATOM 1471 O O . THR A 1 187 ? -10.098 3.888 18.284 1.00 91.69 187 THR A O 1
ATOM 1474 N N . ASN A 1 188 ? -8.682 5.438 17.507 1.00 90.31 188 ASN A N 1
ATOM 1475 C CA . ASN A 1 188 ? -7.751 5.392 18.633 1.00 90.31 188 ASN A CA 1
ATOM 1476 C C . ASN A 1 188 ? -7.713 6.722 19.407 1.00 90.31 188 ASN A C 1
ATOM 1478 O O . ASN A 1 188 ? -8.025 7.788 18.875 1.00 90.31 188 ASN A O 1
ATOM 1482 N N . LYS A 1 189 ? -7.356 6.654 20.694 1.00 88.31 189 LYS A N 1
ATOM 1483 C CA . LYS A 1 189 ? -7.144 7.812 21.574 1.00 88.31 189 LYS A CA 1
ATOM 1484 C C . LYS A 1 189 ? -5.754 7.744 22.225 1.00 88.31 189 LYS A C 1
ATOM 1486 O O . LYS A 1 189 ? -5.495 6.760 22.916 1.00 88.31 189 LYS A O 1
ATOM 1491 N N . PRO A 1 190 ? -4.908 8.786 22.083 1.00 84.75 190 PRO A N 1
ATOM 1492 C CA . PRO A 1 190 ? -5.083 9.943 21.190 1.00 84.75 190 PRO A CA 1
ATOM 1493 C C . PRO A 1 190 ? -5.210 9.516 19.715 1.00 84.75 190 PRO A C 1
ATOM 1495 O O . PRO A 1 190 ? -4.752 8.440 19.347 1.00 84.75 190 PRO A O 1
ATOM 1498 N N . GLU A 1 191 ? -5.870 10.331 18.882 1.00 82.00 191 GLU A N 1
ATOM 1499 C CA . GLU 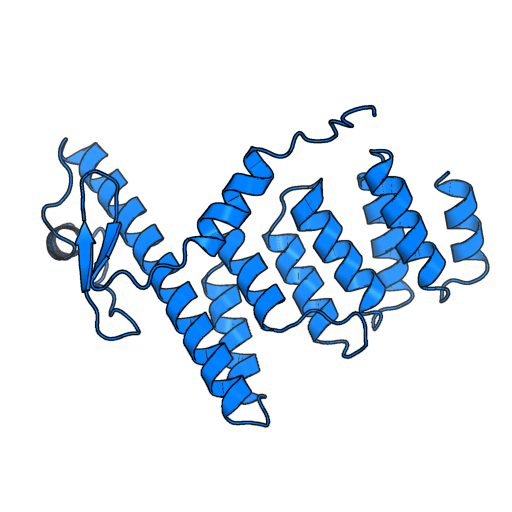A 1 191 ? -6.037 10.012 17.455 1.00 82.00 191 GLU A CA 1
ATOM 1500 C C . GLU A 1 191 ? -4.683 10.162 16.752 1.00 82.00 191 GLU A C 1
ATOM 1502 O O . GLU A 1 191 ? -4.237 11.269 16.453 1.00 82.00 191 GLU A O 1
ATOM 1507 N N . VAL A 1 192 ? -4.019 9.031 16.514 1.00 75.88 192 VAL A N 1
ATOM 1508 C CA . VAL A 1 192 ? -2.796 8.943 15.689 1.00 75.88 192 VAL A CA 1
ATOM 1509 C C . VAL A 1 192 ? -3.137 8.513 14.259 1.00 75.88 192 VAL A C 1
ATOM 1511 O O . VAL A 1 192 ? -2.294 8.548 13.365 1.00 75.88 192 VAL A O 1
ATOM 1514 N N . ARG A 1 193 ? -4.396 8.119 14.029 1.00 69.25 193 ARG A N 1
ATOM 1515 C CA . ARG A 1 193 ? -4.897 7.631 12.750 1.00 69.25 193 ARG A CA 1
ATOM 1516 C C . ARG A 1 193 ? -4.533 8.574 11.599 1.00 69.25 193 ARG A C 1
ATOM 1518 O O . ARG A 1 193 ? -5.035 9.697 11.497 1.00 69.25 193 ARG A O 1
ATOM 1525 N N . ASN A 1 194 ? -3.701 8.095 10.678 1.00 67.25 194 ASN A N 1
ATOM 1526 C CA . ASN A 1 194 ? -3.333 8.874 9.510 1.00 67.25 194 ASN A CA 1
ATOM 1527 C C . ASN A 1 194 ? -4.454 8.815 8.458 1.00 67.25 194 ASN A C 1
ATOM 1529 O O . ASN A 1 194 ? -4.651 7.808 7.779 1.00 67.25 194 ASN A O 1
ATOM 1533 N N . LYS A 1 195 ? -5.159 9.937 8.253 1.00 72.81 195 LYS A N 1
ATOM 1534 C CA . LYS A 1 195 ? -6.200 10.065 7.211 1.00 72.81 195 LYS A CA 1
ATOM 1535 C C . LYS A 1 195 ? -5.663 9.867 5.787 1.00 72.81 195 LYS A C 1
ATOM 1537 O O . LYS A 1 195 ? -6.464 9.773 4.859 1.00 72.81 195 LYS A O 1
ATOM 1542 N N . HIS A 1 196 ? -4.344 9.807 5.600 1.00 74.12 196 HIS A N 1
ATOM 1543 C CA . HIS A 1 196 ? -3.683 9.570 4.321 1.00 74.12 196 HIS A CA 1
ATOM 1544 C C . HIS A 1 196 ? -4.218 8.329 3.592 1.00 74.12 196 HIS A C 1
ATOM 1546 O O . HIS A 1 196 ? -4.664 8.454 2.455 1.00 74.12 196 HIS A O 1
ATOM 1552 N N . TYR A 1 197 ? -4.299 7.169 4.252 1.00 74.06 197 TYR A N 1
ATOM 1553 C CA . TYR A 1 197 ? -4.756 5.927 3.610 1.00 74.06 197 TYR A CA 1
ATOM 1554 C C . TYR A 1 197 ? -6.213 5.991 3.158 1.00 74.06 197 TYR A C 1
ATOM 1556 O O . TYR A 1 197 ? -6.573 5.513 2.082 1.00 74.06 197 TYR A O 1
ATOM 1564 N N . LYS A 1 198 ? -7.068 6.625 3.969 1.00 73.94 198 LYS A N 1
ATOM 1565 C CA . LYS A 1 198 ? -8.461 6.887 3.602 1.00 73.94 198 LYS A CA 1
ATOM 1566 C C . LYS A 1 198 ? -8.539 7.809 2.381 1.00 73.94 198 LYS A C 1
ATOM 1568 O O . LYS A 1 198 ? -9.234 7.467 1.431 1.00 73.94 198 LYS A O 1
ATOM 1573 N N . ARG A 1 199 ? -7.757 8.894 2.358 1.00 78.81 199 ARG A N 1
ATOM 1574 C CA . ARG A 1 199 ? -7.689 9.823 1.218 1.00 78.81 199 ARG A CA 1
ATOM 1575 C C . ARG A 1 199 ? -7.179 9.165 -0.059 1.00 78.81 199 ARG A C 1
ATOM 1577 O O . ARG A 1 199 ? -7.710 9.466 -1.117 1.00 78.81 199 ARG A O 1
ATOM 1584 N N . MET A 1 200 ? -6.188 8.274 0.018 1.00 76.19 200 MET A N 1
ATOM 1585 C CA . MET A 1 200 ? -5.696 7.563 -1.170 1.00 76.19 200 MET A CA 1
ATOM 1586 C C . MET A 1 200 ? -6.805 6.726 -1.815 1.00 76.19 200 MET A C 1
ATOM 1588 O O . MET A 1 200 ? -6.993 6.776 -3.029 1.00 76.19 200 MET A O 1
ATOM 1592 N N . ARG A 1 201 ? -7.595 6.024 -0.992 1.00 73.88 201 ARG A N 1
ATOM 1593 C CA . ARG A 1 201 ? -8.754 5.249 -1.456 1.00 73.88 201 ARG A CA 1
ATOM 1594 C C . ARG A 1 201 ? -9.860 6.138 -2.031 1.00 73.88 201 ARG A C 1
ATOM 1596 O O . ARG A 1 201 ? -10.417 5.821 -3.077 1.00 73.88 201 ARG A O 1
ATOM 1603 N N . GLU A 1 202 ? -10.172 7.247 -1.363 1.00 77.62 202 GLU A N 1
ATOM 1604 C CA . GLU A 1 202 ? -11.213 8.194 -1.792 1.00 77.62 202 GLU A CA 1
ATOM 1605 C C . GLU A 1 202 ? -10.842 8.919 -3.090 1.00 77.62 202 GLU A C 1
ATOM 1607 O O . GLU A 1 202 ? -11.669 9.007 -3.993 1.00 77.62 202 GLU A O 1
ATOM 1612 N N . TYR A 1 203 ? -9.585 9.349 -3.237 1.00 67.69 203 TYR A N 1
ATOM 1613 C CA . TYR A 1 203 ? -9.091 10.017 -4.443 1.00 67.69 203 TYR A CA 1
ATOM 1614 C C . TYR A 1 203 ? -9.350 9.188 -5.706 1.00 67.69 203 TYR A C 1
ATOM 1616 O O . TYR A 1 203 ? -9.748 9.728 -6.737 1.00 67.69 203 TYR A O 1
ATOM 1624 N N . GLN A 1 204 ? -9.192 7.867 -5.636 1.00 61.12 204 GLN A N 1
ATOM 1625 C CA . GLN A 1 204 ? -9.511 7.001 -6.770 1.00 61.12 204 GLN A CA 1
ATOM 1626 C C . GLN A 1 204 ? -11.006 6.824 -7.011 1.00 61.12 204 GLN A C 1
ATOM 1628 O O . GLN A 1 204 ? -11.420 6.741 -8.163 1.00 61.12 204 GLN A O 1
ATOM 1633 N N . ALA A 1 205 ? -11.819 6.773 -5.955 1.00 59.97 205 ALA A N 1
ATOM 1634 C CA . ALA A 1 205 ? -13.270 6.705 -6.105 1.00 59.97 205 ALA A CA 1
ATOM 1635 C C . ALA A 1 205 ? -13.832 7.969 -6.785 1.00 59.97 205 ALA A C 1
ATOM 1637 O O . ALA A 1 205 ? -14.823 7.889 -7.509 1.00 59.97 205 ALA A O 1
ATOM 1638 N N . GLU A 1 206 ? -13.187 9.120 -6.572 1.00 56.62 206 GLU A N 1
ATOM 1639 C CA . GLU A 1 206 ? -13.573 10.415 -7.144 1.00 56.62 206 GLU A CA 1
ATOM 1640 C C . GLU A 1 206 ? -12.967 10.690 -8.527 1.00 56.62 206 GLU A C 1
ATOM 1642 O O . GLU A 1 206 ? -13.535 11.464 -9.304 1.00 56.62 206 GLU A O 1
ATOM 1647 N N . THR A 1 207 ? -11.827 10.078 -8.859 1.00 52.59 207 THR A N 1
ATOM 1648 C CA . THR A 1 207 ? -11.178 10.272 -10.161 1.00 52.59 207 THR A CA 1
ATOM 1649 C C . THR A 1 207 ? -11.973 9.518 -11.234 1.00 52.59 207 THR A C 1
ATOM 1651 O O . THR A 1 207 ? -12.041 8.287 -11.192 1.00 52.59 207 THR A O 1
ATOM 1654 N N . PRO A 1 208 ? -12.591 10.201 -12.219 1.00 48.50 208 PRO A N 1
ATOM 1655 C CA . PRO A 1 208 ? -13.349 9.515 -13.254 1.00 48.50 208 PRO A CA 1
ATOM 1656 C C . PRO A 1 208 ? -12.408 8.610 -14.046 1.00 48.50 208 PRO A C 1
ATOM 1658 O O . PRO A 1 208 ? -11.417 9.093 -14.599 1.00 48.50 208 PRO A O 1
ATOM 1661 N N . LYS A 1 209 ? -12.738 7.317 -14.154 1.00 54.94 209 LYS A N 1
ATOM 1662 C CA . LYS A 1 209 ? -12.081 6.403 -15.097 1.00 54.94 209 LYS A CA 1
ATOM 1663 C C . LYS A 1 209 ? -12.192 7.009 -16.507 1.00 54.94 209 LYS A C 1
ATOM 1665 O O . LYS A 1 209 ? -13.275 7.008 -17.080 1.00 54.94 209 LYS A O 1
ATOM 1670 N N . GLY A 1 210 ? -11.110 7.594 -17.025 1.00 54.22 210 GLY A N 1
ATOM 1671 C CA . GLY A 1 210 ? -11.042 8.118 -18.400 1.00 54.22 210 GLY A CA 1
ATOM 1672 C C . GLY A 1 210 ? -11.749 9.456 -18.677 1.00 54.22 210 GLY A C 1
ATOM 1673 O O . GLY A 1 210 ? -12.046 9.778 -19.820 1.00 54.22 210 GLY A O 1
ATOM 1674 N N . GLY A 1 211 ? -12.036 10.289 -17.676 1.00 41.34 211 GLY A N 1
ATOM 1675 C CA . GLY A 1 211 ? -12.689 11.581 -17.926 1.00 41.34 211 GLY A CA 1
ATOM 1676 C C . GLY A 1 211 ? -11.709 12.723 -18.202 1.00 41.34 211 GLY A C 1
ATOM 1677 O O . GLY A 1 211 ? -11.462 13.516 -17.294 1.00 41.34 211 GLY A O 1
ATOM 1678 N N . ARG A 1 212 ? -11.188 12.885 -19.431 1.00 45.62 212 ARG A N 1
ATOM 1679 C CA . ARG A 1 212 ? -10.543 14.158 -19.834 1.00 45.62 212 ARG A CA 1
ATOM 1680 C C . ARG A 1 212 ? -11.531 15.308 -19.572 1.00 45.62 212 ARG A C 1
ATOM 1682 O O . ARG A 1 212 ? -12.493 15.476 -20.323 1.00 45.62 212 ARG A O 1
ATOM 1689 N N . LYS A 1 213 ? -11.271 16.166 -18.575 1.00 39.00 213 LYS A N 1
ATOM 1690 C CA . LYS A 1 213 ? -11.746 17.556 -18.643 1.00 39.00 213 LYS A CA 1
ATOM 1691 C C . LYS A 1 213 ? -11.019 18.175 -19.832 1.00 39.00 213 LYS A C 1
ATOM 1693 O O . LYS A 1 213 ? -9.845 18.517 -19.728 1.00 39.00 213 LYS A O 1
ATOM 1698 N N . ARG A 1 214 ? -11.695 18.226 -20.983 1.00 39.38 214 ARG A N 1
ATOM 1699 C CA . ARG A 1 214 ? -11.244 19.022 -22.126 1.00 39.38 214 ARG A CA 1
ATOM 1700 C C . ARG A 1 214 ? -11.073 20.459 -21.631 1.00 39.38 214 ARG A C 1
ATOM 1702 O O . ARG A 1 214 ? -12.032 21.036 -21.120 1.00 39.38 214 ARG A O 1
ATOM 1709 N N . ILE A 1 215 ? -9.842 20.952 -21.713 1.00 41.47 215 ILE A N 1
ATOM 1710 C CA . ILE A 1 215 ? -9.515 22.375 -21.610 1.00 41.47 215 ILE A CA 1
ATOM 1711 C C . ILE A 1 215 ? -9.861 23.023 -22.949 1.00 41.47 215 ILE A C 1
ATOM 1713 O O . ILE A 1 215 ? -9.645 22.341 -23.980 1.00 41.47 215 ILE A O 1
#

Sequence (215 aa):
MYELIRMVTILDPTFEYAYYYGSTLLAWDEELELAFLLSEAGLRNNPKSAMIASNLSFMSYYFRGDWEMGGMYAEISHRNSGKYSSSADEVADLYAAGRNYEMAIGFLADSIEKAKDDATRVQLQNQAGMIMVEMHIDQIDKAAGFFKSVKGRIPRDVEELVAARLLSEVPQEPFGGVYVITEEGATNKPEVRNKHYKRMREYQAETPKGGRKRI